Protein AF-A0A816SIM9-F1 (afdb_monomer_lite)

pLDDT: mean 78.62, std 16.98, range [24.86, 96.69]

Secondary structure (DSSP, 8-state):
--SEETTEE-HHHHHHHH-S-EEESSHHHHHHIIIIITHHHHHH-GGGEEE------HIIIIITT-HHHHHHHHHHH-STTSS-GGGGGGGTT-HHHHHHHHHHHHHHHHHHHHHHHHHH-----TTSEEEEEES---GGG-HHHHHHHHHHHHHHHHH-TT--PPPEEEEEE----TT-HHHHHHHHHHHHHHHHHTTSTTT----SS--SEEEE-PPTTT-S--SHHHHHHHTT-EEEE--S------SSTT-GGGTHHHHHTTTTTT-TT-GGGGHHHHHHHTTTTTTT-TTTTHHHHHHHHHHHHHHHH--

Radius of gyration: 22.32 Å; chains: 1; bounding box: 62×42×60 Å

Structure (mmCIF, N/CA/C/O backbone):
data_AF-A0A816SIM9-F1
#
_entry.id   AF-A0A816SIM9-F1
#
loop_
_atom_site.group_PDB
_atom_site.id
_atom_site.type_symbol
_atom_site.label_atom_id
_atom_site.label_alt_id
_atom_site.label_comp_id
_atom_site.label_asym_id
_atom_site.label_entity_id
_atom_site.label_seq_id
_atom_site.pdbx_PDB_ins_code
_atom_site.Cartn_x
_atom_site.Cartn_y
_atom_site.Cartn_z
_atom_site.occupancy
_atom_site.B_iso_or_equiv
_atom_site.auth_seq_id
_atom_site.auth_comp_id
_atom_site.auth_asym_id
_atom_site.auth_atom_id
_atom_site.pdbx_PDB_model_num
ATOM 1 N N . MET A 1 1 ? 27.697 -4.451 -21.211 1.00 84.31 1 MET A N 1
ATOM 2 C CA . MET A 1 1 ? 27.909 -3.328 -20.263 1.00 84.31 1 MET A CA 1
ATOM 3 C C . MET A 1 1 ? 28.491 -2.069 -20.943 1.00 84.31 1 MET A C 1
ATOM 5 O O . MET A 1 1 ? 29.498 -1.555 -20.468 1.00 84.31 1 MET A O 1
ATOM 9 N N . SER A 1 2 ? 27.904 -1.520 -22.019 1.00 91.50 2 SER A N 1
ATOM 10 C CA . SER A 1 2 ? 28.409 -0.234 -22.549 1.00 91.50 2 SER A CA 1
ATOM 11 C C . SER A 1 2 ? 27.843 0.955 -21.767 1.00 91.50 2 SER A C 1
ATOM 13 O O . SER A 1 2 ? 26.666 0.960 -21.418 1.00 91.50 2 SER A O 1
ATOM 15 N N . ILE A 1 3 ? 28.660 1.977 -21.496 1.00 93.19 3 ILE A N 1
ATOM 16 C CA . ILE A 1 3 ? 28.176 3.244 -20.915 1.00 93.19 3 ILE A CA 1
ATOM 17 C C . ILE A 1 3 ? 27.482 4.105 -21.983 1.00 93.19 3 ILE A C 1
ATOM 19 O O . ILE A 1 3 ? 26.569 4.861 -21.652 1.00 93.19 3 ILE A O 1
ATOM 23 N N . ILE A 1 4 ? 27.901 3.988 -23.247 1.00 95.56 4 ILE A N 1
ATOM 24 C CA . ILE A 1 4 ? 27.355 4.735 -24.386 1.00 95.56 4 ILE A CA 1
ATOM 25 C C . ILE A 1 4 ? 27.018 3.740 -25.498 1.00 95.56 4 ILE A C 1
ATOM 27 O O . ILE A 1 4 ? 27.871 2.954 -25.908 1.00 95.56 4 ILE A O 1
ATOM 31 N N . GLU A 1 5 ? 25.778 3.763 -25.970 1.00 93.44 5 GLU A N 1
ATOM 32 C CA . GLU A 1 5 ? 25.233 2.815 -26.948 1.00 93.44 5 GLU A CA 1
ATOM 33 C C . GLU A 1 5 ? 24.177 3.566 -27.772 1.00 93.44 5 GLU A C 1
ATOM 35 O O . GLU A 1 5 ? 23.366 4.287 -27.198 1.00 93.44 5 GLU A O 1
ATOM 40 N N . ASP A 1 6 ? 24.253 3.517 -29.105 1.00 91.69 6 ASP A N 1
ATOM 41 C CA . ASP A 1 6 ? 23.368 4.252 -30.032 1.00 91.69 6 ASP A CA 1
ATOM 42 C C . ASP A 1 6 ? 23.154 5.747 -29.698 1.00 91.69 6 ASP A C 1
ATOM 44 O O . ASP A 1 6 ? 22.053 6.287 -29.773 1.00 91.69 6 ASP A O 1
ATOM 48 N N . GLN A 1 7 ? 24.242 6.434 -29.320 1.00 93.88 7 GLN A N 1
ATOM 49 C CA . GLN A 1 7 ? 24.277 7.835 -28.849 1.00 93.88 7 GLN A CA 1
ATOM 50 C C . GLN A 1 7 ? 23.532 8.104 -27.520 1.00 93.88 7 GLN A C 1
ATOM 52 O O . GLN A 1 7 ? 23.504 9.239 -27.043 1.00 93.88 7 GLN A O 1
ATOM 57 N N . ILE A 1 8 ? 22.991 7.072 -26.870 1.00 94.81 8 ILE A N 1
ATOM 58 C CA . ILE A 1 8 ? 22.347 7.134 -25.556 1.00 94.81 8 ILE A CA 1
ATOM 59 C C . ILE A 1 8 ? 23.387 6.841 -24.464 1.00 94.81 8 ILE A C 1
ATOM 61 O O . ILE A 1 8 ? 24.179 5.905 -24.566 1.00 94.81 8 ILE A O 1
ATOM 65 N N . VAL A 1 9 ? 23.371 7.626 -23.382 1.00 95.50 9 VAL A N 1
ATOM 66 C CA . VAL A 1 9 ? 24.226 7.403 -22.203 1.00 95.50 9 VAL A CA 1
ATOM 67 C C . VAL A 1 9 ? 23.456 6.625 -21.137 1.00 95.50 9 VAL A C 1
ATOM 69 O O . VAL A 1 9 ? 22.476 7.119 -20.571 1.00 95.50 9 VAL A O 1
ATOM 72 N N . ASN A 1 10 ? 23.922 5.422 -20.799 1.00 94.06 10 ASN A N 1
ATOM 73 C CA . ASN A 1 10 ? 23.362 4.633 -19.707 1.00 94.06 10 ASN A CA 1
ATOM 74 C C . ASN A 1 10 ? 23.847 5.177 -18.352 1.00 94.06 10 ASN A C 1
ATOM 76 O O . ASN A 1 10 ? 24.838 4.724 -17.776 1.00 94.06 10 ASN A O 1
ATOM 80 N N . MET A 1 11 ? 23.105 6.153 -17.822 1.00 96.00 11 MET A N 1
ATOM 81 C CA . MET A 1 11 ? 23.385 6.795 -16.531 1.00 96.00 11 MET A CA 1
ATOM 82 C C . MET A 1 11 ? 23.415 5.810 -15.349 1.00 96.00 11 MET A C 1
ATOM 84 O O . MET A 1 11 ? 24.099 6.068 -14.357 1.00 96.00 11 MET A O 1
ATOM 88 N N . GLY A 1 12 ? 22.712 4.676 -15.448 1.00 93.06 12 GLY A N 1
ATOM 89 C CA . GLY A 1 12 ? 22.775 3.601 -14.457 1.00 93.06 12 GLY A CA 1
ATOM 90 C C . GLY A 1 12 ? 24.154 2.944 -14.440 1.00 93.06 12 GLY A C 1
ATOM 91 O O . GLY A 1 12 ? 24.811 2.914 -13.402 1.00 93.06 12 GLY A O 1
ATOM 92 N N . TYR A 1 13 ? 24.631 2.492 -15.601 1.00 95.00 13 TYR A N 1
ATOM 93 C CA . TYR A 1 13 ? 25.949 1.864 -15.736 1.00 95.00 13 TYR A CA 1
ATOM 94 C C . TYR A 1 13 ? 27.086 2.853 -15.435 1.00 95.00 13 TYR A C 1
ATOM 96 O O . TYR A 1 13 ? 28.013 2.504 -14.706 1.00 95.00 13 TYR A O 1
ATOM 104 N N . LEU A 1 14 ? 26.975 4.111 -15.882 1.00 95.75 14 LEU A N 1
ATOM 105 C CA . LEU A 1 14 ? 27.911 5.182 -15.514 1.00 95.75 14 LEU A CA 1
ATOM 106 C C . LEU A 1 14 ? 28.019 5.349 -13.989 1.00 95.75 14 LEU A C 1
ATOM 108 O O . LEU A 1 14 ? 29.124 5.477 -13.463 1.00 95.75 14 LEU A O 1
ATOM 112 N N . SER A 1 15 ? 26.892 5.304 -13.271 1.00 95.31 15 SER A N 1
ATOM 113 C CA . SER A 1 15 ? 26.865 5.396 -11.804 1.00 95.31 15 SER A CA 1
ATOM 114 C C . SER A 1 15 ? 27.539 4.196 -11.124 1.00 95.31 15 SER A C 1
ATOM 116 O O . SER A 1 15 ? 28.278 4.382 -10.162 1.00 95.31 15 SER A O 1
ATOM 118 N N . ILE A 1 16 ? 27.340 2.969 -11.617 1.00 94.50 16 ILE A N 1
ATOM 119 C CA .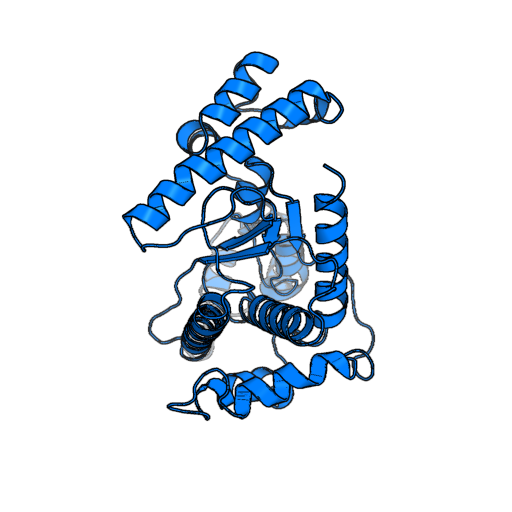 ILE A 1 16 ? 27.984 1.762 -11.061 1.00 94.50 16 ILE A CA 1
ATOM 120 C C . ILE A 1 16 ? 29.504 1.759 -11.309 1.00 94.50 16 ILE A C 1
ATOM 122 O O . ILE A 1 16 ? 30.282 1.395 -10.423 1.00 94.50 16 ILE A O 1
ATOM 126 N N . VAL A 1 17 ? 29.949 2.203 -12.489 1.00 94.12 17 VAL A N 1
ATOM 127 C CA . VAL A 1 17 ? 31.381 2.272 -12.830 1.00 94.12 17 VAL A CA 1
ATOM 128 C C . VAL A 1 17 ? 32.093 3.352 -12.008 1.00 94.12 17 VAL A C 1
ATOM 130 O O . VAL A 1 17 ? 33.139 3.079 -11.422 1.00 94.12 17 VAL A O 1
ATOM 133 N N . SER A 1 18 ? 31.506 4.550 -11.909 1.00 95.00 18 SER A N 1
ATOM 134 C CA . SER A 1 18 ? 32.113 5.723 -11.251 1.00 95.00 18 SER A CA 1
ATOM 135 C C . SER A 1 18 ? 32.060 5.730 -9.715 1.00 95.00 18 SER A C 1
ATOM 137 O O . SER A 1 18 ? 32.672 6.599 -9.094 1.00 95.00 18 SER A O 1
ATOM 139 N N . THR A 1 19 ? 31.368 4.780 -9.075 1.00 95.38 19 THR A N 1
ATOM 140 C CA . THR A 1 19 ? 31.230 4.726 -7.607 1.00 95.38 19 THR A CA 1
ATOM 141 C C . THR A 1 19 ? 32.026 3.590 -6.962 1.00 95.38 19 THR A C 1
ATOM 143 O O . THR A 1 19 ? 32.308 2.554 -7.566 1.00 95.38 19 THR A O 1
ATOM 146 N N . HIS A 1 20 ? 32.382 3.787 -5.688 1.00 95.56 20 HIS A N 1
ATOM 147 C CA . HIS A 1 20 ? 33.023 2.776 -4.838 1.00 95.56 20 HIS A CA 1
ATOM 148 C C . HIS A 1 20 ? 32.010 1.855 -4.132 1.00 95.56 20 HIS A C 1
ATOM 150 O O . HIS A 1 20 ? 32.394 0.830 -3.578 1.00 95.56 20 HIS A O 1
ATOM 156 N N . ALA A 1 21 ? 30.727 2.226 -4.112 1.00 95.69 21 ALA A N 1
ATOM 157 C CA . ALA A 1 21 ? 29.653 1.443 -3.518 1.00 95.69 21 ALA A CA 1
ATOM 158 C C . ALA A 1 21 ? 28.310 1.782 -4.175 1.00 95.69 21 ALA A C 1
ATOM 160 O O . ALA A 1 21 ? 28.005 2.949 -4.421 1.00 95.69 21 ALA A O 1
ATOM 161 N N . ALA A 1 22 ? 27.487 0.758 -4.380 1.00 95.38 22 ALA A N 1
ATOM 162 C CA . ALA A 1 22 ? 26.104 0.857 -4.830 1.00 95.38 22 ALA A CA 1
ATOM 163 C C . ALA A 1 22 ? 25.210 0.062 -3.869 1.00 95.38 22 ALA A C 1
ATOM 165 O O . ALA A 1 22 ? 25.635 -0.964 -3.332 1.00 95.38 22 ALA A O 1
ATOM 166 N N . ASN A 1 23 ? 23.971 0.503 -3.626 1.00 93.44 23 ASN A N 1
ATOM 167 C CA . ASN A 1 23 ? 23.085 -0.212 -2.708 1.00 93.44 23 ASN A CA 1
ATOM 168 C C . ASN A 1 23 ? 21.624 -0.291 -3.148 1.00 93.44 23 ASN A C 1
ATOM 170 O O . ASN A 1 23 ? 21.054 0.660 -3.680 1.00 93.44 23 ASN A O 1
ATOM 174 N N . GLY A 1 24 ? 20.987 -1.417 -2.820 1.00 86.69 24 GLY A N 1
ATOM 175 C CA . GLY A 1 24 ? 19.532 -1.500 -2.769 1.00 86.69 24 GLY A CA 1
ATOM 176 C C . GLY A 1 24 ? 18.963 -0.926 -1.464 1.00 86.69 24 GLY A C 1
ATOM 177 O O . GLY A 1 24 ? 19.696 -0.577 -0.534 1.00 86.69 24 GLY A O 1
ATOM 178 N N . VAL A 1 25 ? 17.634 -0.799 -1.422 1.00 83.00 25 VAL A N 1
ATOM 179 C CA . VAL A 1 25 ? 16.857 -0.120 -0.358 1.00 83.00 25 VAL A CA 1
ATOM 180 C C . VAL A 1 25 ? 15.919 -1.058 0.425 1.00 83.00 25 VAL A C 1
ATOM 182 O O . VAL A 1 25 ? 15.089 -0.619 1.232 1.00 83.00 25 VAL A O 1
ATOM 185 N N . ALA A 1 26 ? 16.062 -2.357 0.172 1.00 69.12 26 ALA A N 1
ATOM 186 C CA . ALA A 1 26 ? 15.473 -3.508 0.849 1.00 69.12 26 ALA A CA 1
ATOM 187 C C . ALA A 1 26 ? 16.274 -4.756 0.425 1.00 69.12 26 ALA A C 1
ATOM 189 O O . ALA A 1 26 ? 16.943 -4.720 -0.612 1.00 69.12 26 ALA A O 1
ATOM 190 N N . GLU A 1 27 ? 16.188 -5.864 1.170 1.00 76.19 27 GLU A N 1
ATOM 191 C CA . GLU A 1 27 ? 16.988 -7.063 0.862 1.00 76.19 27 GLU A CA 1
ATOM 192 C C . GLU A 1 27 ? 16.631 -7.651 -0.509 1.00 76.19 27 GLU A C 1
ATOM 194 O O . GLU A 1 27 ? 17.470 -7.629 -1.400 1.00 76.19 27 GLU A O 1
ATOM 199 N N . LEU A 1 28 ? 15.362 -8.018 -0.737 1.00 72.88 28 LEU A N 1
ATOM 200 C CA . LEU A 1 28 ? 14.880 -8.546 -2.025 1.00 72.88 28 LEU A CA 1
ATOM 201 C C . LEU A 1 28 ? 15.227 -7.633 -3.216 1.00 72.88 28 LEU A C 1
ATOM 203 O O . LEU A 1 28 ? 15.640 -8.114 -4.264 1.00 72.88 28 LEU A O 1
ATOM 207 N N . HIS A 1 29 ? 15.114 -6.312 -3.052 1.00 80.44 29 HIS A N 1
ATOM 208 C CA . HIS A 1 29 ? 15.515 -5.354 -4.087 1.00 80.44 29 HIS A CA 1
ATOM 209 C C . HIS A 1 29 ? 17.027 -5.399 -4.356 1.00 80.44 29 HIS A C 1
ATOM 211 O O . HIS A 1 29 ? 17.454 -5.340 -5.503 1.00 80.44 29 HIS A O 1
ATOM 217 N N . SER A 1 30 ? 17.847 -5.531 -3.312 1.00 85.50 30 SER A N 1
ATOM 218 C CA . SER A 1 30 ? 19.302 -5.682 -3.440 1.00 85.50 30 SER A CA 1
ATOM 219 C C . SER A 1 30 ? 19.671 -7.011 -4.105 1.00 85.50 30 SER A C 1
ATOM 221 O O . SER A 1 30 ? 20.555 -7.032 -4.957 1.00 85.50 30 SER A O 1
ATOM 223 N N . SER A 1 31 ? 18.965 -8.100 -3.779 1.00 84.19 31 SER A N 1
ATOM 224 C CA . SER A 1 31 ? 19.115 -9.400 -4.442 1.00 84.19 31 SER A CA 1
ATOM 225 C C . SER A 1 31 ? 18.763 -9.314 -5.930 1.00 84.19 31 SER A C 1
ATOM 227 O O . SER A 1 31 ? 19.551 -9.754 -6.758 1.00 84.19 31 SER A O 1
ATOM 229 N N . LEU A 1 32 ? 17.63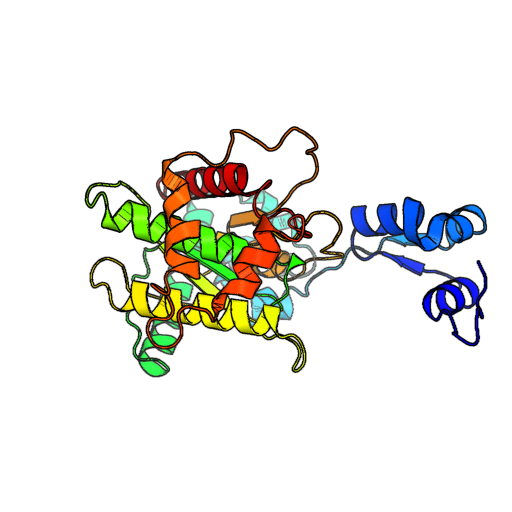2 -8.687 -6.280 1.00 85.06 32 LEU A N 1
ATOM 230 C CA . LEU A 1 32 ? 17.187 -8.516 -7.669 1.00 85.06 32 LEU A CA 1
ATOM 231 C C . LEU A 1 32 ? 18.144 -7.649 -8.496 1.00 85.06 32 LEU A C 1
ATOM 233 O O . LEU A 1 32 ? 18.427 -7.992 -9.642 1.00 85.06 32 LEU A O 1
ATOM 237 N N . LEU A 1 33 ? 18.690 -6.565 -7.930 1.00 90.00 33 LEU A N 1
ATOM 238 C CA . LEU A 1 33 ? 19.719 -5.762 -8.605 1.00 90.00 33 LEU A CA 1
ATOM 239 C C . LEU A 1 33 ? 20.977 -6.588 -8.922 1.00 90.00 33 LEU A C 1
ATOM 241 O O . LEU A 1 33 ? 21.537 -6.435 -10.005 1.00 90.00 33 LEU A O 1
ATOM 245 N N . LYS A 1 34 ? 21.390 -7.469 -8.000 1.00 92.00 34 LYS A N 1
ATOM 246 C CA . LYS A 1 34 ? 22.551 -8.363 -8.155 1.00 92.00 34 LYS A CA 1
ATOM 247 C C . LYS A 1 34 ? 22.315 -9.519 -9.128 1.00 92.00 34 LYS A C 1
ATOM 249 O O . LYS A 1 34 ? 23.261 -9.948 -9.773 1.00 92.00 34 LYS A O 1
ATOM 254 N N . SER A 1 35 ? 21.094 -10.050 -9.215 1.00 92.00 35 SER A N 1
ATOM 255 C CA . SER A 1 35 ? 20.781 -11.210 -10.065 1.00 92.00 35 SER A CA 1
ATOM 256 C C . SER A 1 35 ? 20.253 -10.853 -11.455 1.00 92.00 35 SER A C 1
ATOM 258 O O . SER A 1 35 ? 20.270 -11.710 -12.334 1.00 92.00 35 SER A O 1
ATOM 260 N N . THR A 1 36 ? 19.789 -9.615 -11.665 1.00 91.25 36 THR A N 1
ATOM 261 C CA . THR A 1 36 ? 19.242 -9.152 -12.952 1.00 91.25 36 THR A CA 1
ATOM 262 C C . THR A 1 36 ? 19.940 -7.881 -13.453 1.00 91.25 36 THR A C 1
ATOM 264 O O . THR A 1 36 ? 20.925 -7.976 -14.178 1.00 91.25 36 THR A O 1
ATOM 267 N N . LEU A 1 37 ? 19.469 -6.691 -13.062 1.00 88.81 37 LEU A N 1
ATOM 268 C CA . LEU A 1 37 ? 19.789 -5.408 -13.709 1.00 88.81 37 LEU A CA 1
ATOM 269 C C . LEU A 1 37 ? 21.286 -5.054 -13.765 1.00 88.81 37 LEU A C 1
ATOM 271 O O . LEU A 1 37 ? 21.720 -4.400 -14.709 1.00 88.81 37 LEU A O 1
ATOM 275 N N . PHE A 1 38 ? 22.065 -5.457 -12.760 1.00 94.44 38 PHE A N 1
ATOM 276 C CA . PHE A 1 38 ? 23.503 -5.189 -12.682 1.00 94.44 38 PHE A CA 1
ATOM 277 C C . PHE A 1 38 ? 24.321 -6.470 -12.473 1.00 94.44 38 PHE A C 1
ATOM 279 O O . PHE A 1 38 ? 25.396 -6.407 -11.878 1.00 94.44 38 PHE A O 1
ATOM 286 N N . LYS A 1 39 ? 23.823 -7.620 -12.952 1.00 95.62 39 LYS A N 1
ATOM 287 C CA . LYS A 1 39 ? 24.466 -8.931 -12.773 1.00 95.62 39 LYS A CA 1
ATOM 288 C C . LYS A 1 39 ? 25.946 -8.909 -13.174 1.00 95.62 39 LYS A C 1
ATOM 290 O O . LYS A 1 39 ? 26.801 -9.167 -12.334 1.00 95.62 39 LYS A O 1
ATOM 295 N N . ASP A 1 40 ? 26.247 -8.515 -14.408 1.00 95.62 40 ASP A N 1
ATOM 296 C CA . ASP A 1 40 ? 27.609 -8.474 -14.949 1.00 95.62 40 ASP A CA 1
ATOM 297 C C . ASP A 1 40 ? 28.558 -7.599 -14.093 1.00 95.62 40 ASP A C 1
ATOM 299 O O . ASP A 1 40 ? 29.703 -7.960 -13.828 1.00 95.62 40 ASP A O 1
ATOM 303 N N . PHE A 1 41 ? 28.068 -6.453 -13.600 1.00 95.81 41 PHE A N 1
ATOM 304 C CA . PHE A 1 41 ? 28.836 -5.563 -12.720 1.00 95.81 41 PHE A CA 1
ATOM 305 C C . PHE A 1 41 ? 29.028 -6.145 -11.314 1.00 95.81 41 PHE A C 1
ATOM 307 O O . PHE A 1 41 ? 30.044 -5.881 -10.674 1.00 95.81 41 PHE A O 1
ATOM 314 N N . TYR A 1 42 ? 28.058 -6.918 -10.822 1.00 95.88 42 TYR A N 1
ATOM 315 C CA . TYR A 1 42 ? 28.157 -7.626 -9.550 1.00 95.88 42 TYR A CA 1
ATOM 316 C C . TYR A 1 42 ? 29.134 -8.808 -9.631 1.00 95.88 42 TYR A C 1
ATOM 318 O O . TYR A 1 42 ? 29.848 -9.059 -8.666 1.00 95.88 42 TYR A O 1
ATOM 326 N N . GLU A 1 43 ? 29.225 -9.484 -10.778 1.00 95.62 43 GLU A N 1
ATOM 327 C CA . GLU A 1 43 ? 30.229 -10.527 -11.030 1.00 95.62 43 GLU A CA 1
ATOM 328 C C . GLU A 1 43 ? 31.655 -9.943 -11.145 1.00 95.62 43 GLU A C 1
ATOM 330 O O . GLU A 1 43 ? 32.607 -10.585 -10.706 1.00 95.62 43 GLU A O 1
ATOM 335 N N . LEU A 1 44 ? 31.812 -8.707 -11.645 1.00 95.56 44 LEU A N 1
ATOM 336 C CA . LEU A 1 44 ? 33.105 -8.002 -11.715 1.00 95.56 44 LEU A CA 1
ATOM 337 C C . LEU A 1 44 ? 33.565 -7.327 -10.409 1.00 95.56 44 LEU A C 1
ATOM 339 O O . LEU A 1 44 ? 34.762 -7.100 -10.231 1.00 95.56 44 LEU A O 1
ATOM 343 N N . SER A 1 45 ? 32.649 -6.896 -9.541 1.00 94.81 45 SER A N 1
ATOM 344 C CA . SER A 1 45 ? 32.975 -6.102 -8.338 1.00 94.81 45 SER A CA 1
ATOM 345 C C . SER A 1 45 ? 31.948 -6.330 -7.213 1.00 94.81 45 SER A C 1
ATOM 347 O O . SER A 1 45 ? 31.205 -5.408 -6.843 1.00 94.81 45 SER A O 1
ATOM 349 N N . PRO A 1 46 ? 31.825 -7.566 -6.688 1.00 95.50 46 PRO A N 1
ATOM 350 C CA . PRO A 1 46 ? 30.757 -7.943 -5.761 1.00 95.50 46 PRO A CA 1
ATOM 351 C C . PRO A 1 46 ? 30.772 -7.150 -4.447 1.00 95.50 46 PRO A C 1
ATOM 353 O O . PRO A 1 46 ? 29.714 -6.896 -3.862 1.00 95.50 46 PRO A O 1
ATOM 356 N N . GLU A 1 47 ? 31.950 -6.715 -3.998 1.00 95.75 47 GLU A N 1
ATOM 357 C CA . GLU A 1 47 ? 32.170 -5.921 -2.787 1.00 95.75 47 GLU A CA 1
ATOM 358 C C . GLU A 1 47 ? 31.547 -4.516 -2.849 1.00 95.75 47 GLU A C 1
ATOM 360 O O . GLU A 1 47 ? 31.155 -3.974 -1.809 1.00 95.75 47 GLU A O 1
ATOM 365 N N . LYS A 1 48 ? 31.352 -3.948 -4.051 1.00 95.06 48 LYS A N 1
ATOM 366 C CA . LYS A 1 48 ? 30.634 -2.674 -4.219 1.00 95.06 48 LYS A CA 1
ATOM 367 C C . LYS A 1 48 ? 29.156 -2.766 -3.828 1.00 95.06 48 LYS A C 1
ATOM 369 O O . LYS A 1 48 ? 28.574 -1.750 -3.447 1.00 95.06 48 LYS A O 1
ATOM 374 N N . PHE A 1 49 ? 28.520 -3.936 -3.947 1.00 96.69 49 PHE A N 1
ATOM 375 C CA . PHE A 1 49 ? 27.057 -4.059 -3.912 1.00 96.69 49 PHE A CA 1
ATOM 376 C C . PHE A 1 49 ? 26.505 -4.411 -2.524 1.00 96.69 49 PHE A C 1
ATOM 378 O O . PHE A 1 49 ? 26.486 -5.569 -2.090 1.00 96.69 49 PHE A O 1
ATOM 385 N N . GLN A 1 50 ? 25.960 -3.398 -1.856 1.00 95.56 50 GLN A N 1
ATOM 386 C CA . GLN A 1 50 ? 25.451 -3.458 -0.485 1.00 95.56 50 GLN A CA 1
ATOM 387 C C . GLN A 1 50 ? 23.906 -3.456 -0.438 1.00 95.56 50 GLN A C 1
ATOM 389 O O . GLN A 1 50 ? 23.230 -3.126 -1.412 1.00 95.56 50 GLN A O 1
ATOM 394 N N . ASN A 1 51 ? 23.325 -3.754 0.726 1.00 88.62 51 ASN A N 1
ATOM 395 C CA . ASN A 1 51 ? 21.940 -3.392 1.047 1.00 88.62 51 ASN A CA 1
ATOM 396 C C . ASN A 1 51 ? 21.942 -2.305 2.135 1.00 88.62 51 ASN A C 1
ATOM 398 O O . ASN A 1 51 ? 22.703 -2.394 3.100 1.00 88.62 51 ASN A O 1
ATOM 402 N N . LYS A 1 52 ? 21.076 -1.296 1.998 1.00 87.94 52 LYS A N 1
ATOM 403 C CA . LYS A 1 52 ? 20.738 -0.325 3.050 1.00 87.94 52 LYS A CA 1
ATOM 404 C C . LYS A 1 52 ? 19.211 -0.223 3.142 1.00 87.94 52 LYS A C 1
ATOM 406 O O . LYS A 1 52 ? 18.609 0.712 2.618 1.00 87.94 52 LYS A O 1
ATOM 411 N N . THR A 1 53 ? 18.575 -1.207 3.783 1.00 77.00 53 THR A N 1
ATOM 412 C CA . THR A 1 53 ? 17.114 -1.235 3.980 1.00 77.00 53 THR A CA 1
ATOM 413 C C . THR A 1 53 ? 16.614 0.094 4.556 1.00 77.00 53 THR A C 1
ATOM 415 O O . THR A 1 53 ? 17.068 0.519 5.619 1.00 77.00 53 THR A O 1
ATOM 418 N N . ASN A 1 54 ? 15.671 0.745 3.867 1.00 79.50 54 ASN A N 1
ATOM 419 C CA . ASN A 1 54 ? 15.131 2.035 4.302 1.00 79.50 54 ASN A CA 1
ATOM 420 C C . ASN A 1 54 ? 14.505 1.967 5.703 1.00 79.50 54 ASN A C 1
ATOM 422 O O . ASN A 1 54 ? 13.891 0.973 6.091 1.00 79.50 54 ASN A O 1
ATOM 426 N N . GLY A 1 55 ? 14.564 3.093 6.413 1.00 74.62 55 GLY A N 1
ATOM 427 C CA . GLY A 1 55 ? 13.835 3.315 7.659 1.00 74.62 55 GLY A CA 1
ATOM 428 C C . GLY A 1 55 ? 12.955 4.564 7.610 1.00 74.62 55 GLY A C 1
ATOM 429 O O . GLY A 1 55 ? 12.955 5.332 6.647 1.00 74.62 55 GLY A O 1
ATOM 430 N N . ILE A 1 56 ? 12.218 4.800 8.695 1.00 77.94 56 ILE A N 1
ATOM 431 C CA . ILE A 1 56 ? 11.470 6.040 8.930 1.00 77.94 56 ILE A CA 1
ATOM 432 C C . ILE A 1 56 ? 11.871 6.638 10.279 1.00 77.94 56 ILE A C 1
ATOM 434 O O . ILE A 1 56 ? 12.083 5.913 11.245 1.00 77.94 56 ILE A O 1
ATOM 438 N N . THR A 1 57 ? 11.955 7.967 10.374 1.00 83.31 57 THR A N 1
ATOM 439 C CA . THR A 1 57 ? 12.282 8.628 11.648 1.00 83.31 57 THR A CA 1
ATOM 440 C C . THR A 1 57 ? 11.092 8.587 12.627 1.00 83.31 57 THR A C 1
ATOM 442 O O . THR A 1 57 ? 10.037 9.159 12.316 1.00 83.31 57 THR A O 1
ATOM 445 N N . PRO A 1 58 ? 11.226 7.984 13.830 1.00 78.12 58 PRO A N 1
ATOM 446 C CA . PRO A 1 58 ? 10.141 7.942 14.819 1.00 78.12 58 PRO A CA 1
ATOM 447 C C . PRO A 1 58 ? 9.732 9.336 15.306 1.00 78.12 58 PRO A C 1
ATOM 449 O O . PRO A 1 58 ? 8.569 9.569 15.633 1.00 78.12 58 PRO A O 1
ATOM 452 N N . ARG A 1 59 ? 10.669 10.296 15.273 1.00 82.19 59 ARG A N 1
ATOM 453 C CA . ARG A 1 59 ? 10.443 11.688 15.683 1.00 82.19 59 ARG A CA 1
ATOM 454 C C . ARG A 1 59 ? 9.315 12.338 14.867 1.00 82.19 59 ARG A C 1
ATOM 456 O O . ARG A 1 59 ? 8.438 12.981 15.431 1.00 82.19 59 ARG A O 1
ATOM 463 N N . ARG A 1 60 ? 9.277 12.123 13.543 1.00 81.06 60 ARG A N 1
ATOM 464 C CA . ARG A 1 60 ? 8.212 12.676 12.681 1.00 81.06 60 ARG A CA 1
ATOM 465 C C . ARG A 1 60 ? 6.982 11.776 12.580 1.00 81.06 60 ARG A C 1
ATOM 467 O O . ARG A 1 60 ? 5.875 12.293 12.482 1.00 81.06 60 ARG A O 1
ATOM 474 N N . TRP A 1 61 ? 7.164 10.455 12.572 1.00 81.44 61 TRP A N 1
ATOM 475 C CA . TRP A 1 61 ? 6.092 9.501 12.250 1.00 81.44 61 TRP A CA 1
ATOM 476 C C . TRP A 1 61 ? 5.404 8.862 13.460 1.00 81.44 61 TRP A C 1
ATOM 478 O O . TRP A 1 61 ? 4.427 8.140 13.272 1.00 81.44 61 TRP A O 1
ATOM 488 N N . LEU A 1 62 ? 5.855 9.173 14.679 1.00 80.31 62 LEU A N 1
ATOM 489 C CA . LEU A 1 62 ? 5.189 8.786 15.920 1.00 80.31 62 LEU A CA 1
ATOM 490 C C . LEU A 1 62 ? 5.080 9.965 16.901 1.00 80.31 62 LEU A C 1
ATOM 492 O O . LEU A 1 62 ? 3.959 10.382 17.154 1.00 80.31 62 LEU A O 1
ATOM 496 N N . LEU A 1 63 ? 6.183 10.593 17.331 1.00 84.06 63 LEU A N 1
ATOM 497 C CA . LEU A 1 63 ? 6.151 11.751 18.254 1.00 84.06 63 LEU A CA 1
ATOM 498 C C . LEU A 1 63 ? 5.307 12.922 17.706 1.00 84.06 63 LEU A C 1
ATOM 500 O O . LEU A 1 63 ? 4.231 13.205 18.222 1.00 84.06 63 LEU A O 1
ATOM 504 N N . LEU A 1 64 ? 5.727 13.552 16.601 1.00 82.50 64 LEU A N 1
ATOM 505 C CA . LEU A 1 64 ? 4.967 14.656 15.983 1.00 82.50 64 LEU A CA 1
ATOM 506 C C . LEU A 1 64 ? 3.653 14.200 15.316 1.00 82.50 64 LEU A C 1
ATOM 508 O O . LEU A 1 64 ? 2.799 15.018 14.975 1.00 82.50 64 LEU A O 1
ATOM 512 N N . CYS A 1 65 ? 3.495 12.900 15.058 1.00 82.62 65 CYS A N 1
ATOM 513 C CA . CYS A 1 65 ? 2.342 12.360 14.338 1.00 82.62 65 CYS A CA 1
ATOM 514 C C . CYS A 1 65 ? 1.175 12.017 15.272 1.00 82.62 65 CYS A C 1
ATOM 516 O O . CYS A 1 65 ? 0.006 12.183 14.908 1.00 82.62 65 CYS A O 1
ATOM 518 N N . ASN A 1 66 ? 1.500 11.501 16.449 1.00 89.31 66 ASN A N 1
ATOM 519 C CA . ASN A 1 66 ? 0.595 10.789 17.328 1.00 89.31 66 ASN A CA 1
ATOM 520 C C . ASN A 1 66 ? 1.122 10.893 18.775 1.00 89.31 66 ASN A C 1
ATOM 522 O O . ASN A 1 66 ? 1.510 9.877 19.356 1.00 89.31 66 ASN A O 1
ATOM 526 N N . PRO A 1 67 ? 1.158 12.116 19.351 1.00 89.94 67 PRO A N 1
ATOM 527 C CA . PRO A 1 67 ? 1.719 12.349 20.681 1.00 89.94 67 PRO A CA 1
ATOM 528 C C . PRO A 1 67 ? 1.057 11.448 21.724 1.00 89.94 67 PRO A C 1
ATOM 530 O O . PRO A 1 67 ? 1.751 10.729 22.413 1.00 89.94 67 PRO A O 1
ATOM 533 N N . ALA A 1 68 ? -0.270 11.290 21.695 1.00 91.19 68 ALA A N 1
ATOM 534 C CA . ALA A 1 68 ? -0.979 10.403 22.623 1.00 91.19 68 ALA A CA 1
ATOM 535 C C . ALA A 1 68 ? -0.529 8.919 22.594 1.00 91.19 68 ALA A C 1
ATOM 537 O O . ALA A 1 68 ? -0.726 8.220 23.584 1.00 91.19 68 ALA A O 1
ATOM 538 N N . LEU A 1 69 ? 0.051 8.418 21.491 1.00 89.81 69 LEU A N 1
ATOM 539 C CA . LEU A 1 69 ? 0.677 7.086 21.454 1.00 89.81 69 LEU A CA 1
ATOM 540 C C . LEU A 1 69 ? 2.139 7.137 21.908 1.00 89.81 69 LEU A C 1
ATOM 542 O O . LEU A 1 69 ? 2.595 6.217 22.578 1.00 89.81 69 LEU A O 1
ATOM 546 N N . PHE A 1 70 ? 2.863 8.205 21.567 1.00 89.75 70 PHE A N 1
ATOM 547 C CA . PHE A 1 70 ? 4.206 8.459 22.083 1.00 89.75 70 PHE A CA 1
ATOM 548 C C . PHE A 1 70 ? 4.204 8.558 23.616 1.00 89.75 70 PHE A C 1
ATOM 550 O O . PHE A 1 70 ? 4.973 7.849 24.253 1.00 89.75 70 PHE A O 1
ATOM 557 N N . ASP A 1 71 ? 3.308 9.355 24.197 1.00 91.81 71 ASP A N 1
ATOM 558 C CA . ASP A 1 71 ? 3.161 9.581 25.637 1.00 91.81 71 ASP A CA 1
ATOM 559 C C . ASP A 1 71 ? 2.846 8.263 26.358 1.00 91.81 71 ASP A C 1
ATOM 561 O O . ASP A 1 71 ? 3.502 7.928 27.339 1.00 91.81 71 ASP A O 1
ATOM 565 N N . LEU A 1 72 ? 1.915 7.467 25.811 1.00 92.50 72 LEU A N 1
ATOM 566 C CA . LEU A 1 72 ? 1.541 6.146 26.330 1.00 92.50 72 LEU A CA 1
ATOM 567 C C . LEU A 1 72 ? 2.711 5.147 26.315 1.00 92.50 72 LEU A C 1
ATOM 569 O O . LEU A 1 72 ? 2.891 4.385 27.267 1.00 92.50 72 LEU A O 1
ATOM 573 N N . ILE A 1 73 ? 3.513 5.134 25.245 1.00 89.69 73 ILE A N 1
ATOM 574 C CA . ILE A 1 73 ? 4.717 4.297 25.177 1.00 89.69 73 ILE A CA 1
ATOM 575 C C . ILE A 1 73 ? 5.758 4.815 26.179 1.00 89.69 73 ILE A C 1
ATOM 577 O O . ILE A 1 73 ? 6.283 4.041 26.977 1.00 89.69 73 ILE A O 1
ATOM 581 N N . THR A 1 74 ? 6.031 6.118 26.185 1.00 90.69 74 THR A N 1
ATOM 582 C CA . THR A 1 74 ? 7.057 6.737 27.031 1.00 90.69 74 THR A CA 1
ATOM 583 C C . THR A 1 74 ? 6.748 6.590 28.522 1.00 90.69 74 THR A C 1
ATOM 585 O O . THR A 1 74 ? 7.648 6.263 29.292 1.00 90.69 74 THR A O 1
ATOM 588 N N . SER A 1 75 ? 5.481 6.683 28.943 1.00 90.75 75 SER A N 1
ATOM 589 C CA . SER A 1 75 ? 5.080 6.384 30.326 1.00 90.75 75 SER A CA 1
ATOM 590 C C . SER A 1 75 ? 5.251 4.909 30.715 1.00 90.75 75 SER A C 1
ATOM 592 O O . SER A 1 75 ? 5.319 4.596 31.900 1.00 90.75 75 SER A O 1
ATOM 594 N N . LYS A 1 76 ? 5.325 3.991 29.740 1.00 88.06 76 LYS A N 1
ATOM 595 C CA . LYS A 1 76 ? 5.481 2.545 29.968 1.00 88.06 76 LYS A CA 1
ATOM 596 C C . LYS A 1 76 ? 6.946 2.088 29.965 1.00 88.06 76 LYS A C 1
ATOM 598 O O . LYS A 1 76 ? 7.270 1.144 30.681 1.00 88.06 76 LYS A O 1
ATOM 603 N N . ILE A 1 77 ? 7.817 2.712 29.158 1.00 86.38 77 ILE A N 1
ATOM 604 C CA . ILE A 1 77 ? 9.214 2.264 28.937 1.00 86.38 77 ILE A CA 1
ATOM 605 C C . ILE A 1 77 ? 10.282 3.382 28.947 1.00 86.38 77 ILE A C 1
ATOM 607 O O . ILE A 1 77 ? 11.411 3.165 28.499 1.00 86.38 77 ILE A O 1
ATOM 611 N N . GLY A 1 78 ? 9.960 4.575 29.457 1.00 86.62 78 GLY A N 1
ATOM 612 C CA . GLY A 1 78 ? 10.843 5.750 29.428 1.00 86.62 78 GLY A CA 1
ATOM 613 C C . GLY A 1 78 ? 11.059 6.277 28.005 1.00 86.62 78 GLY A C 1
ATOM 614 O O . GLY A 1 78 ? 10.308 5.941 27.102 1.00 86.62 78 GLY A O 1
ATOM 615 N N . GLU A 1 79 ? 12.095 7.082 27.757 1.00 83.56 79 GLU A N 1
ATOM 616 C CA . GLU A 1 79 ? 12.341 7.670 26.420 1.00 83.56 79 GLU A CA 1
ATOM 617 C C . GLU A 1 79 ? 13.319 6.869 25.538 1.00 83.56 79 GLU A C 1
ATOM 619 O O . GLU A 1 79 ? 13.415 7.084 24.328 1.00 83.56 79 GLU A O 1
ATOM 624 N N . LYS A 1 80 ? 14.044 5.894 26.105 1.00 83.00 80 LYS A N 1
ATOM 625 C CA . LYS A 1 80 ? 15.143 5.178 25.416 1.00 83.00 80 LYS A CA 1
ATOM 626 C C . LYS A 1 80 ? 14.697 4.320 24.217 1.00 83.00 80 LYS A C 1
ATOM 628 O O . LYS A 1 80 ? 15.536 3.791 23.491 1.00 83.00 80 LYS A O 1
ATOM 633 N N . TRP A 1 81 ? 13.395 4.168 23.978 1.00 80.31 81 TRP A N 1
ATOM 634 C CA . TRP A 1 81 ? 12.845 3.463 22.815 1.00 80.31 81 TRP A CA 1
ATOM 635 C C . TRP A 1 81 ? 12.840 4.303 21.528 1.00 80.31 81 TRP A C 1
ATOM 637 O O . TRP A 1 81 ? 12.781 3.737 20.438 1.00 80.31 81 TRP A O 1
ATOM 647 N N . ILE A 1 82 ? 12.956 5.634 21.619 1.00 79.62 82 ILE A N 1
ATOM 648 C CA . ILE A 1 82 ? 12.924 6.554 20.461 1.00 79.62 82 ILE A CA 1
ATOM 649 C C . ILE A 1 82 ? 14.084 6.276 19.486 1.00 79.62 82 ILE A C 1
ATOM 651 O O . ILE A 1 82 ? 13.966 6.490 18.274 1.00 79.62 82 ILE A O 1
ATOM 655 N N . THR A 1 83 ? 15.203 5.776 20.015 1.00 79.44 83 THR A N 1
ATOM 656 C CA . THR A 1 83 ? 16.374 5.288 19.270 1.00 79.44 83 THR A CA 1
ATOM 657 C C . THR A 1 83 ? 16.428 3.762 19.157 1.00 79.44 83 THR A C 1
ATOM 659 O O . THR A 1 83 ? 17.192 3.254 18.344 1.00 79.44 83 THR A O 1
ATOM 662 N N . ASN A 1 84 ? 15.607 3.021 19.911 1.00 80.44 84 ASN A N 1
ATOM 663 C CA . ASN A 1 84 ? 15.561 1.558 19.894 1.00 80.44 84 ASN A CA 1
ATOM 664 C C . ASN A 1 84 ? 14.119 1.019 20.029 1.00 80.44 84 ASN A C 1
ATOM 666 O O . ASN A 1 84 ? 13.683 0.602 21.107 1.00 80.44 84 ASN A O 1
ATOM 670 N N . LEU A 1 85 ? 13.408 0.980 18.896 1.00 72.75 85 LEU A N 1
ATOM 671 C CA . LEU A 1 85 ? 12.023 0.499 18.767 1.00 72.75 85 LEU A CA 1
ATOM 672 C C . LEU A 1 85 ? 11.817 -0.974 19.169 1.00 72.75 85 LEU A C 1
ATOM 674 O O . LEU A 1 85 ? 10.681 -1.378 19.415 1.00 72.75 85 LEU A O 1
ATOM 678 N N . SER A 1 86 ? 12.876 -1.793 19.240 1.00 75.31 86 SER A N 1
ATOM 679 C CA . SER A 1 86 ? 12.749 -3.232 19.535 1.00 75.31 86 SER A CA 1
ATOM 680 C C . SER A 1 86 ? 12.132 -3.513 20.912 1.00 75.31 86 SER A C 1
ATOM 682 O O . SER A 1 86 ? 11.468 -4.534 21.093 1.00 75.31 86 SER A O 1
ATOM 684 N N . GLN A 1 87 ? 12.277 -2.572 21.853 1.00 79.50 87 GLN A N 1
ATOM 685 C CA . GLN A 1 87 ? 11.776 -2.667 23.226 1.00 79.50 87 GLN A CA 1
ATOM 686 C C . GLN A 1 87 ? 10.251 -2.851 23.303 1.00 79.50 87 GLN A C 1
ATOM 688 O O . GLN A 1 87 ? 9.766 -3.516 24.217 1.00 79.50 87 GLN A O 1
ATOM 693 N N . LEU A 1 88 ? 9.505 -2.352 22.307 1.00 72.12 88 LEU A N 1
ATOM 694 C CA . LEU A 1 88 ? 8.048 -2.499 22.207 1.00 72.12 88 LEU A CA 1
ATOM 695 C C . LEU A 1 88 ? 7.588 -3.968 22.187 1.00 72.12 88 LEU A C 1
ATOM 697 O O . LEU A 1 88 ? 6.502 -4.276 22.674 1.00 72.12 88 LEU A O 1
ATOM 701 N N . ARG A 1 89 ? 8.422 -4.892 21.680 1.00 76.06 89 ARG A N 1
ATOM 702 C CA . ARG A 1 89 ? 8.090 -6.327 21.582 1.00 76.06 89 ARG A CA 1
ATOM 703 C C . ARG A 1 89 ? 7.776 -6.973 22.935 1.00 76.06 89 ARG A C 1
ATOM 705 O O . ARG A 1 89 ? 7.039 -7.952 22.968 1.00 76.06 89 ARG A O 1
ATOM 712 N N . LYS A 1 90 ? 8.291 -6.424 24.041 1.00 81.19 90 LYS A N 1
ATOM 713 C CA . LYS A 1 90 ? 8.075 -6.953 25.400 1.00 81.19 90 LYS A CA 1
ATOM 714 C C . LYS A 1 90 ? 6.631 -6.795 25.906 1.00 81.19 90 LYS A C 1
ATOM 716 O O . LYS A 1 90 ? 6.259 -7.476 26.851 1.00 81.19 90 LYS A O 1
ATOM 721 N N . PHE A 1 91 ? 5.825 -5.929 25.284 1.00 80.50 91 PHE A N 1
ATOM 722 C CA . PHE A 1 91 ? 4.498 -5.531 25.781 1.00 80.50 91 PHE A CA 1
ATOM 723 C C . PHE A 1 91 ? 3.334 -6.005 24.897 1.00 80.50 91 PHE A C 1
ATOM 725 O O . PHE A 1 91 ? 2.197 -5.596 25.105 1.00 80.50 91 PHE A O 1
ATOM 732 N N . VAL A 1 92 ? 3.594 -6.891 23.927 1.00 75.94 92 VAL A N 1
ATOM 733 C CA . VAL A 1 92 ? 2.566 -7.433 23.013 1.00 75.94 92 VAL A CA 1
ATOM 734 C C . VAL A 1 92 ? 1.464 -8.198 23.763 1.00 75.94 92 VAL A C 1
ATOM 736 O O . VAL A 1 92 ? 0.306 -8.146 23.359 1.00 75.94 92 VAL A O 1
ATOM 739 N N . ASN A 1 93 ? 1.811 -8.846 24.880 1.00 81.69 93 ASN A N 1
ATOM 740 C CA . ASN A 1 93 ? 0.885 -9.646 25.691 1.00 81.69 93 ASN A CA 1
ATOM 741 C C . ASN A 1 93 ? 0.271 -8.863 26.873 1.00 81.69 93 ASN A C 1
ATOM 743 O O . ASN A 1 93 ? -0.517 -9.421 27.635 1.00 81.69 93 ASN A O 1
ATOM 747 N N . ASP A 1 94 ? 0.614 -7.581 27.048 1.00 88.69 94 ASP A N 1
ATOM 748 C CA . ASP A 1 94 ? 0.039 -6.731 28.095 1.00 88.69 94 ASP A CA 1
ATOM 749 C C . ASP A 1 94 ? -1.357 -6.257 27.657 1.00 88.69 94 ASP A C 1
ATOM 751 O O . ASP A 1 94 ? -1.508 -5.289 26.907 1.00 88.69 94 ASP A O 1
ATOM 755 N N . GLN A 1 95 ? -2.397 -6.961 28.118 1.00 89.44 95 GLN A N 1
ATOM 756 C CA . GLN A 1 95 ? -3.784 -6.665 27.745 1.00 89.44 95 GLN A CA 1
ATOM 757 C C . GLN A 1 95 ? -4.208 -5.231 28.089 1.00 89.44 95 GLN A C 1
ATOM 759 O O . GLN A 1 95 ? -5.022 -4.651 27.370 1.00 89.44 95 GLN A O 1
ATOM 764 N N . GLN A 1 96 ? -3.684 -4.648 29.171 1.00 91.25 96 GLN A N 1
ATOM 765 C CA . GLN A 1 96 ? -4.040 -3.287 29.555 1.00 91.25 96 GLN A CA 1
ATOM 766 C C . GLN A 1 96 ? -3.413 -2.284 28.583 1.00 91.25 96 GLN A C 1
ATOM 768 O O . GLN A 1 96 ? -4.128 -1.452 28.028 1.00 91.25 96 GLN A O 1
ATOM 773 N N . PHE A 1 97 ? -2.124 -2.444 28.279 1.00 88.69 97 PHE A N 1
ATOM 774 C CA . PHE A 1 97 ? -1.416 -1.627 27.293 1.00 88.69 97 PHE A CA 1
ATOM 775 C C . PHE A 1 97 ? -2.046 -1.732 25.892 1.00 88.69 97 PHE A C 1
ATOM 777 O O . PHE A 1 97 ? -2.207 -0.721 25.208 1.00 88.69 97 PHE A O 1
ATOM 784 N N . VAL A 1 98 ? -2.502 -2.923 25.481 1.00 86.00 98 VAL A N 1
ATOM 785 C CA . VAL A 1 98 ? -3.262 -3.110 24.230 1.00 86.00 98 VAL A CA 1
ATOM 786 C C . VAL A 1 98 ? -4.582 -2.322 24.247 1.00 86.00 98 VAL A C 1
ATOM 788 O O . VAL A 1 98 ? -4.870 -1.607 23.282 1.00 86.00 98 VAL A O 1
ATOM 791 N N . ARG A 1 99 ? -5.348 -2.360 25.349 1.00 90.00 99 ARG A N 1
ATOM 792 C CA . ARG A 1 99 ? -6.580 -1.556 25.518 1.00 90.00 99 ARG A CA 1
ATOM 793 C C . ARG A 1 99 ? -6.300 -0.051 25.536 1.00 90.00 99 ARG A C 1
ATOM 795 O O . ARG A 1 99 ? -7.103 0.730 25.021 1.00 90.00 99 ARG A O 1
ATOM 802 N N . ASP A 1 100 ? -5.178 0.375 26.112 1.00 91.62 100 ASP A N 1
ATOM 803 C CA . ASP A 1 100 ? -4.743 1.774 26.104 1.00 91.62 100 ASP A CA 1
ATOM 804 C C . ASP A 1 100 ? -4.418 2.232 24.668 1.00 91.62 100 ASP A C 1
ATOM 806 O O . ASP A 1 100 ? -4.906 3.277 24.227 1.00 91.62 100 ASP A O 1
ATOM 810 N N . ILE A 1 101 ? -3.707 1.409 23.884 1.00 89.06 101 ILE A N 1
ATOM 811 C CA . ILE A 1 101 ? -3.433 1.654 22.457 1.00 89.06 101 ILE A CA 1
ATOM 812 C C . ILE A 1 101 ? -4.735 1.707 21.640 1.00 89.06 101 ILE A C 1
ATOM 814 O O . ILE A 1 101 ? -4.886 2.596 20.798 1.00 89.06 101 ILE A O 1
ATOM 818 N N . GLN A 1 102 ? -5.707 0.822 21.899 1.00 88.44 102 GLN A N 1
ATOM 819 C CA . GLN A 1 102 ? -7.036 0.877 21.267 1.00 88.44 102 GLN A CA 1
ATOM 820 C C . GLN A 1 102 ? -7.768 2.191 21.592 1.00 88.44 102 GLN A C 1
ATOM 822 O O . GLN A 1 102 ? -8.327 2.822 20.693 1.00 88.44 102 GLN A O 1
ATOM 827 N N . ARG A 1 103 ? -7.714 2.674 22.842 1.00 91.69 103 ARG A N 1
ATOM 828 C CA . ARG A 1 103 ? -8.295 3.975 23.226 1.00 91.69 103 ARG A CA 1
ATOM 829 C C . ARG A 1 103 ? -7.580 5.161 22.566 1.00 91.69 103 ARG A C 1
ATOM 831 O O . ARG A 1 103 ? -8.243 6.122 22.168 1.00 91.69 103 ARG A O 1
ATOM 838 N N . VAL A 1 104 ? -6.261 5.095 22.370 1.00 91.94 104 VAL A N 1
ATOM 839 C CA . VAL A 1 104 ? -5.510 6.098 21.590 1.00 91.94 104 VAL A CA 1
ATOM 840 C C . VAL A 1 104 ? -5.881 6.049 20.103 1.00 91.94 104 VAL A C 1
ATOM 842 O O . VAL A 1 104 ? -6.107 7.103 19.502 1.00 91.94 104 VAL A O 1
ATOM 845 N N . LYS A 1 105 ? -6.031 4.853 19.511 1.00 90.00 105 LYS A N 1
ATOM 846 C CA . LYS A 1 105 ? -6.559 4.685 18.147 1.00 90.00 105 LYS A CA 1
ATOM 847 C C . LYS A 1 105 ? -7.926 5.353 18.025 1.00 90.00 105 LYS A C 1
ATOM 849 O O . LYS A 1 105 ? -8.072 6.209 17.156 1.00 90.00 105 LYS A O 1
ATOM 854 N N . LEU A 1 106 ? -8.874 5.040 18.918 1.00 90.25 106 LEU A N 1
ATOM 855 C CA . LEU A 1 106 ? -10.240 5.578 18.896 1.00 90.25 106 LEU A CA 1
ATOM 856 C C . LEU A 1 106 ? -10.256 7.120 18.890 1.00 90.25 106 LEU A C 1
ATOM 858 O O . LEU A 1 106 ? -10.873 7.738 18.020 1.00 90.25 106 LEU A O 1
ATOM 862 N N . LYS A 1 107 ? -9.480 7.743 19.787 1.00 90.75 107 LYS A N 1
ATOM 863 C CA . LYS A 1 107 ? -9.306 9.206 19.847 1.00 90.75 107 LYS A CA 1
ATOM 864 C C . LYS A 1 107 ? -8.699 9.784 18.564 1.00 90.75 107 LYS A C 1
ATOM 866 O O . LYS A 1 107 ? -9.102 10.857 18.118 1.00 90.75 107 LYS A O 1
ATOM 871 N N . ASN A 1 108 ? -7.760 9.077 17.936 1.00 88.81 108 ASN A N 1
ATOM 872 C CA . ASN A 1 108 ? -7.187 9.472 16.647 1.00 88.81 108 ASN A CA 1
ATOM 873 C C . ASN A 1 108 ? -8.138 9.259 15.458 1.00 88.81 108 ASN A C 1
ATOM 875 O O . ASN A 1 108 ? -7.923 9.891 14.423 1.00 88.81 108 ASN A O 1
ATOM 879 N N . LYS A 1 109 ? -9.189 8.432 15.591 1.00 88.38 109 LYS A N 1
ATOM 880 C CA . LYS A 1 109 ? -10.311 8.401 14.635 1.00 88.38 109 LYS A CA 1
ATOM 881 C C . LYS A 1 109 ? -11.158 9.648 14.844 1.00 88.38 109 LYS A C 1
ATOM 883 O O . LYS A 1 109 ? -11.278 10.446 13.929 1.00 88.38 109 LYS A O 1
ATOM 888 N N . GLN A 1 110 ? -11.635 9.884 16.065 1.00 88.94 110 GLN A N 1
ATOM 889 C CA . GLN A 1 110 ? -12.523 11.002 16.415 1.00 88.94 110 GLN A CA 1
ATOM 890 C C . GLN A 1 110 ? -11.963 12.383 16.025 1.00 88.94 110 GLN A C 1
ATOM 892 O O . GLN A 1 110 ? -12.606 13.088 15.254 1.00 88.94 110 GLN A O 1
ATOM 897 N N . ARG A 1 111 ? -10.729 12.719 16.452 1.00 86.50 111 ARG A N 1
ATOM 898 C CA . ARG A 1 111 ? -9.990 13.971 16.118 1.00 86.50 111 ARG A CA 1
ATOM 899 C C . ARG A 1 111 ? -9.912 14.299 14.625 1.00 86.50 111 ARG A C 1
ATOM 901 O O . ARG A 1 111 ? -9.555 15.406 14.226 1.00 86.50 111 ARG A O 1
ATOM 908 N N . LEU A 1 112 ? -10.102 13.275 13.815 1.00 83.88 112 LEU A N 1
ATOM 909 C CA . LEU A 1 112 ? -9.966 13.286 12.383 1.00 83.88 112 LEU A CA 1
ATOM 910 C C . LEU A 1 112 ? -11.332 13.405 11.697 1.00 83.88 112 LEU A C 1
ATOM 912 O O . LEU A 1 112 ? -11.413 14.067 10.669 1.00 83.88 112 LEU A O 1
ATOM 916 N N . LEU A 1 113 ? -12.391 12.800 12.246 1.00 83.81 113 LEU A N 1
ATOM 917 C CA . LEU A 1 113 ? -13.735 12.898 11.659 1.00 83.81 113 LEU A CA 1
ATOM 918 C C . LEU A 1 113 ? -14.216 14.348 11.703 1.00 83.81 113 LEU A C 1
ATOM 920 O O . LEU A 1 113 ? -14.777 14.824 10.724 1.00 83.81 113 LEU A O 1
ATOM 924 N N . THR A 1 114 ? -13.852 15.072 12.771 1.00 85.44 114 THR A N 1
ATOM 925 C CA . THR A 1 114 ? -13.920 16.538 12.862 1.00 85.44 114 THR A CA 1
ATOM 926 C C . THR A 1 114 ? -13.420 17.190 11.568 1.00 85.44 114 THR A C 1
ATOM 928 O O . THR A 1 114 ? -14.185 17.841 10.873 1.00 85.44 114 THR A O 1
ATOM 931 N N . LYS A 1 115 ? -12.195 16.873 11.122 1.00 81.38 115 LYS A N 1
ATOM 932 C CA . LYS A 1 115 ? -11.591 17.488 9.926 1.00 81.38 115 LYS A CA 1
ATOM 933 C C . LYS A 1 115 ? -12.294 17.176 8.598 1.00 81.38 115 LYS A C 1
ATOM 935 O O . LYS A 1 115 ? -12.086 17.927 7.646 1.00 81.38 115 LYS A O 1
ATOM 940 N N . PHE A 1 116 ? -13.104 16.118 8.498 1.00 77.38 116 PHE A N 1
ATOM 941 C CA . PHE A 1 116 ? -13.936 15.887 7.303 1.00 77.38 116 PHE A CA 1
ATOM 942 C C . PHE A 1 116 ? -15.331 16.454 7.417 1.00 77.38 116 PHE A C 1
ATOM 944 O O . PHE A 1 116 ? -15.874 16.871 6.398 1.00 77.38 116 PHE A O 1
ATOM 951 N N . LYS A 1 117 ? -15.886 16.522 8.626 1.00 80.94 117 LYS A N 1
ATOM 952 C CA . LYS A 1 117 ? -17.112 17.269 8.867 1.00 80.94 117 LYS A CA 1
ATOM 953 C C . LYS A 1 117 ? -16.890 18.744 8.523 1.00 80.94 117 LYS A C 1
ATOM 955 O O . LYS A 1 117 ? -17.626 19.284 7.707 1.00 80.94 117 LYS A O 1
ATOM 960 N N . ASP A 1 118 ? -15.803 19.325 9.033 1.00 80.62 118 ASP A N 1
ATOM 961 C CA . ASP A 1 118 ? -15.422 20.723 8.814 1.00 80.62 118 ASP A CA 1
ATOM 962 C C . ASP A 1 118 ? -15.014 21.003 7.354 1.00 80.62 118 ASP A C 1
ATOM 964 O O . ASP A 1 118 ? -15.391 22.022 6.786 1.00 80.62 118 ASP A O 1
ATOM 968 N N . GLY A 1 119 ? -14.214 20.117 6.742 1.00 79.00 119 GLY A N 1
ATOM 969 C CA . GLY A 1 119 ? -13.608 20.366 5.425 1.00 79.00 119 GLY A CA 1
ATOM 970 C C . GLY A 1 119 ? -14.367 19.814 4.213 1.00 79.00 119 GLY A C 1
ATOM 971 O O . GLY A 1 119 ? -14.072 20.218 3.091 1.00 79.00 119 GLY A O 1
ATOM 972 N N . TYR A 1 120 ? -15.282 18.859 4.411 1.00 76.88 120 TYR A N 1
ATOM 973 C CA . TYR A 1 120 ? -15.919 18.087 3.329 1.00 76.88 120 TYR A CA 1
ATOM 974 C C . TYR A 1 120 ?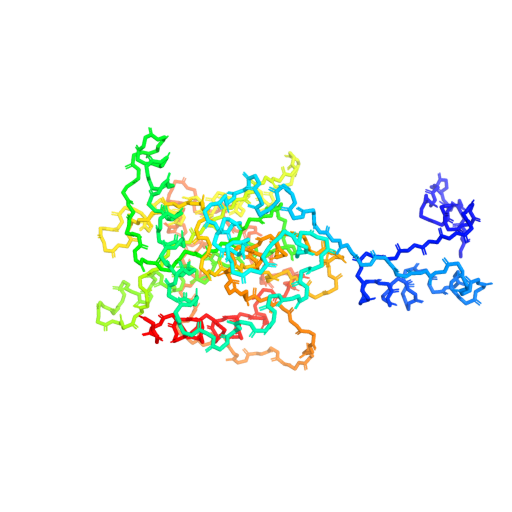 -17.384 17.689 3.616 1.00 76.88 120 TYR A C 1
ATOM 976 O O . TYR A 1 120 ? -17.989 17.001 2.795 1.00 76.88 120 TYR A O 1
ATOM 984 N N . GLY A 1 121 ? -17.958 18.062 4.768 1.00 76.69 121 GLY A N 1
ATOM 985 C CA . GLY A 1 121 ? -19.324 17.697 5.168 1.00 76.69 121 GLY A CA 1
ATOM 986 C C . GLY A 1 121 ? -19.562 16.206 5.459 1.00 76.69 121 GLY A C 1
ATOM 987 O O . GLY A 1 121 ? -20.711 15.797 5.601 1.00 76.69 121 GLY A O 1
ATOM 988 N N . LEU A 1 122 ? -18.515 15.376 5.542 1.00 75.56 122 LEU A N 1
ATOM 989 C CA . LEU A 1 122 ? -18.668 13.921 5.680 1.00 75.56 122 LEU A CA 1
ATOM 990 C C . LEU A 1 122 ? -18.902 13.519 7.144 1.00 75.56 122 LEU A C 1
ATOM 992 O O . LEU A 1 122 ? -18.042 13.748 7.998 1.00 75.56 122 LEU A O 1
ATOM 996 N N . ASN A 1 123 ? -20.032 12.859 7.419 1.00 76.88 123 ASN A N 1
ATOM 997 C CA . ASN A 1 123 ? -20.214 12.099 8.657 1.00 76.88 123 ASN A CA 1
ATOM 998 C C . ASN A 1 123 ? -19.492 10.745 8.555 1.00 76.88 123 ASN A C 1
ATOM 1000 O O . ASN A 1 123 ? -19.254 10.242 7.451 1.00 76.88 123 ASN A O 1
ATOM 1004 N N . ILE A 1 124 ? -19.040 10.204 9.693 1.00 80.62 124 ILE A N 1
ATOM 1005 C CA . ILE A 1 124 ? -18.225 8.985 9.719 1.00 80.62 124 ILE A CA 1
ATOM 1006 C C . ILE A 1 124 ? -18.446 8.188 11.012 1.00 80.62 124 ILE A C 1
ATOM 1008 O O . ILE A 1 124 ? -18.256 8.731 12.100 1.00 80.62 124 ILE A O 1
ATOM 1012 N N . ASN A 1 125 ? -18.706 6.883 10.919 1.00 82.81 125 ASN A N 1
ATOM 1013 C CA . ASN A 1 125 ? -18.675 5.973 12.060 1.00 82.81 125 ASN A CA 1
ATOM 1014 C C . ASN A 1 125 ? -17.228 5.796 12.579 1.00 82.81 125 ASN A C 1
ATOM 1016 O O . ASN A 1 125 ? -16.376 5.284 11.853 1.00 82.81 125 ASN A O 1
ATOM 1020 N N . PRO A 1 126 ? -16.898 6.153 13.836 1.00 84.25 126 PRO A N 1
ATOM 1021 C CA . PRO A 1 126 ? -15.574 5.885 14.401 1.00 84.25 126 PRO A CA 1
ATOM 1022 C C . PRO A 1 126 ? -15.301 4.390 14.644 1.00 84.25 126 PRO A C 1
ATOM 1024 O O . PRO A 1 126 ? -14.138 4.008 14.760 1.00 84.25 126 PRO A O 1
ATOM 1027 N N . ALA A 1 127 ? -16.326 3.539 14.735 1.00 85.38 127 ALA A N 1
ATO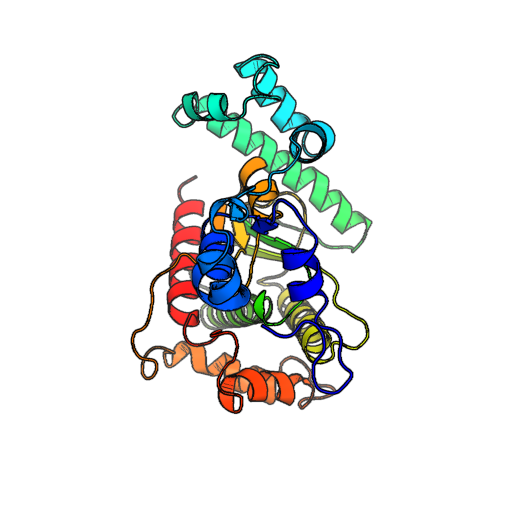M 1028 C CA . ALA A 1 127 ? -16.183 2.105 14.988 1.00 85.38 127 ALA A CA 1
ATOM 1029 C C . ALA A 1 127 ? -15.928 1.272 13.716 1.00 85.38 127 ALA A C 1
ATOM 1031 O O . ALA A 1 127 ? -15.455 0.144 13.831 1.00 85.38 127 ALA A O 1
ATOM 1032 N N . SER A 1 128 ? -16.183 1.805 12.514 1.00 87.75 128 SER A N 1
ATOM 1033 C CA . SER A 1 128 ? -15.911 1.085 11.261 1.00 87.75 128 SER A CA 1
ATOM 1034 C C . SER A 1 128 ? -14.408 0.887 11.029 1.00 87.75 128 SER A C 1
ATOM 1036 O O . SER A 1 128 ? -13.593 1.721 11.431 1.00 87.75 128 SER A O 1
ATOM 1038 N N . MET A 1 129 ? -14.006 -0.203 10.372 1.00 88.69 129 MET A N 1
ATOM 1039 C CA . MET A 1 129 ? -12.597 -0.474 10.076 1.00 88.69 129 MET A CA 1
ATOM 1040 C C . MET A 1 129 ? -12.069 0.511 9.024 1.00 88.69 129 MET A C 1
ATOM 1042 O O . MET A 1 129 ? -12.580 0.574 7.903 1.00 88.69 129 MET A O 1
ATOM 1046 N N . PHE A 1 130 ? -11.038 1.281 9.381 1.00 89.81 130 PHE A N 1
ATOM 1047 C CA . PHE A 1 130 ? -10.439 2.285 8.497 1.00 89.81 130 PHE A CA 1
ATOM 1048 C C . PHE A 1 130 ? -9.317 1.668 7.653 1.00 89.81 130 PHE A C 1
ATOM 1050 O O . PHE A 1 130 ? -8.266 1.289 8.174 1.00 89.81 130 PHE A O 1
ATOM 1057 N N . ASP A 1 131 ? -9.538 1.603 6.345 1.00 90.69 131 ASP A N 1
ATOM 1058 C CA . ASP A 1 131 ? -8.812 0.751 5.397 1.00 90.69 131 ASP A CA 1
ATOM 1059 C C . ASP A 1 131 ? -8.001 1.594 4.397 1.00 90.69 131 ASP A C 1
ATOM 1061 O O . ASP A 1 131 ? -8.574 2.297 3.566 1.00 90.69 131 ASP A O 1
ATOM 1065 N N . VAL A 1 132 ? -6.667 1.626 4.548 1.00 87.75 132 VAL A N 1
ATOM 1066 C CA . VAL A 1 132 ? -5.835 2.743 4.068 1.00 87.75 132 VAL A CA 1
ATOM 1067 C C . VAL A 1 132 ? -4.837 2.411 2.954 1.00 87.75 132 VAL A C 1
ATOM 1069 O O . VAL A 1 132 ? -3.750 1.884 3.222 1.00 87.75 132 VAL A O 1
ATOM 1072 N N . GLN A 1 133 ? -5.106 2.903 1.734 1.00 91.81 133 GLN A N 1
ATOM 1073 C CA . GLN A 1 133 ? -4.156 2.917 0.610 1.00 91.81 133 GLN A CA 1
ATOM 1074 C C . GLN A 1 133 ? -3.638 4.339 0.303 1.00 91.81 133 GLN A C 1
ATOM 1076 O O . GLN A 1 133 ? -4.125 5.037 -0.589 1.00 91.81 133 GLN A O 1
ATOM 1081 N N . ILE A 1 134 ? -2.601 4.774 1.036 1.00 88.12 134 ILE A N 1
ATOM 1082 C CA . ILE A 1 134 ? -1.919 6.065 0.804 1.00 88.12 134 ILE A CA 1
ATOM 1083 C C . ILE A 1 134 ? -0.524 5.848 0.197 1.00 88.12 134 ILE A C 1
ATOM 1085 O O . ILE A 1 134 ? 0.388 5.341 0.861 1.00 88.12 134 ILE A O 1
ATOM 1089 N N . LYS A 1 135 ? -0.368 6.230 -1.078 1.00 85.88 135 LYS A N 1
ATOM 1090 C CA . LYS A 1 135 ? 0.864 6.160 -1.896 1.00 85.88 135 LYS A CA 1
ATOM 1091 C C . LYS A 1 135 ? 0.651 6.897 -3.237 1.00 85.88 135 LYS A C 1
ATOM 1093 O O . LYS A 1 135 ? -0.463 7.313 -3.538 1.00 85.88 135 LYS A O 1
ATOM 1098 N N . ARG A 1 136 ? 1.700 7.073 -4.058 1.00 91.50 136 ARG A N 1
ATOM 1099 C CA . ARG A 1 136 ? 1.554 7.569 -5.452 1.00 91.50 136 ARG A CA 1
ATOM 1100 C C . ARG A 1 136 ? 0.547 6.692 -6.218 1.00 91.50 136 ARG A C 1
ATOM 1102 O O . ARG A 1 136 ? 0.551 5.481 -6.005 1.00 91.50 136 ARG A O 1
ATOM 1109 N N . ILE A 1 137 ? -0.278 7.270 -7.092 1.00 94.50 137 ILE A N 1
ATOM 1110 C CA . ILE A 1 137 ? -1.206 6.491 -7.933 1.00 94.50 137 ILE A CA 1
ATOM 1111 C C . ILE A 1 137 ? -0.472 6.051 -9.203 1.00 94.50 137 ILE A C 1
ATOM 1113 O O . ILE A 1 137 ? 0.043 6.895 -9.939 1.00 94.50 137 ILE A O 1
ATOM 1117 N N . HIS A 1 138 ? -0.377 4.737 -9.408 1.00 93.94 138 HIS A N 1
ATOM 1118 C CA . HIS A 1 138 ? 0.406 4.089 -10.465 1.00 93.94 138 HIS A CA 1
ATOM 1119 C C . HIS A 1 138 ? -0.095 2.649 -10.616 1.00 93.94 138 HIS A C 1
ATOM 1121 O O . HIS A 1 138 ? -0.365 2.016 -9.597 1.00 93.94 138 HIS A O 1
ATOM 1127 N N . GLU A 1 139 ? -0.178 2.112 -11.836 1.00 93.06 139 GLU A N 1
ATOM 1128 C CA . GLU A 1 139 ? -0.738 0.769 -12.077 1.00 93.06 139 GLU A CA 1
ATOM 1129 C C . GLU A 1 139 ? -0.093 -0.326 -11.193 1.00 93.06 139 GLU A C 1
ATOM 1131 O O . GLU A 1 139 ? -0.817 -0.980 -10.446 1.00 93.06 139 GLU A O 1
ATOM 1136 N N . TYR A 1 140 ? 1.246 -0.422 -11.102 1.00 89.88 140 TYR A N 1
ATOM 1137 C CA . TYR A 1 140 ? 1.921 -1.416 -10.236 1.00 89.88 140 TYR A CA 1
ATOM 1138 C C . TYR A 1 140 ? 1.645 -1.290 -8.726 1.00 89.88 140 TYR A C 1
ATOM 1140 O O . TYR A 1 140 ? 1.944 -2.211 -7.966 1.00 89.88 140 TYR A O 1
ATOM 1148 N N . LYS A 1 141 ? 1.099 -0.156 -8.263 1.00 88.88 141 LYS A N 1
ATOM 1149 C CA . LYS A 1 141 ? 0.695 0.071 -6.860 1.00 88.88 141 LYS A CA 1
ATOM 1150 C C . LYS A 1 141 ? -0.759 -0.333 -6.586 1.00 88.88 141 LYS A C 1
ATOM 1152 O O . LYS A 1 141 ? -1.213 -0.229 -5.442 1.00 88.88 141 LYS A O 1
ATOM 1157 N N . ARG A 1 142 ? -1.452 -0.787 -7.639 1.00 93.75 142 ARG A N 1
ATOM 1158 C CA . ARG A 1 142 ? -2.728 -1.514 -7.667 1.00 93.75 142 ARG A CA 1
ATOM 1159 C C . ARG A 1 142 ? -3.816 -0.889 -6.793 1.00 93.75 142 ARG A C 1
ATOM 1161 O O . ARG A 1 142 ? -4.529 -1.566 -6.059 1.00 93.75 142 ARG A O 1
ATOM 1168 N N . GLN A 1 143 ? -3.993 0.431 -6.907 1.00 96.12 143 GLN A N 1
ATOM 1169 C CA . GLN A 1 143 ? -5.213 1.086 -6.414 1.00 96.12 143 GLN A CA 1
ATOM 1170 C C . GLN A 1 143 ? -6.469 0.585 -7.141 1.00 96.12 143 GLN A C 1
ATOM 1172 O O . GLN A 1 143 ? -7.538 0.531 -6.542 1.00 96.12 143 GLN A O 1
ATOM 1177 N N . LEU A 1 144 ? -6.326 0.163 -8.402 1.00 94.50 144 LEU A N 1
ATOM 1178 C CA . LEU A 1 144 ? -7.392 -0.475 -9.168 1.00 94.50 144 LEU A CA 1
ATOM 1179 C C . LEU A 1 144 ? -7.844 -1.802 -8.528 1.00 94.50 144 LEU A C 1
ATOM 1181 O O . LEU A 1 144 ? -9.035 -1.966 -8.322 1.00 94.50 144 LEU A O 1
ATOM 1185 N N . LEU A 1 145 ? -6.931 -2.682 -8.093 1.00 92.94 145 LEU A N 1
ATOM 1186 C CA . LEU A 1 145 ? -7.264 -3.941 -7.395 1.00 92.94 145 LEU A CA 1
ATOM 1187 C C . LEU A 1 145 ? -8.126 -3.713 -6.139 1.00 92.94 145 LEU A C 1
ATOM 1189 O O . LEU A 1 145 ? -9.153 -4.363 -5.949 1.00 92.94 145 LEU A O 1
ATOM 1193 N N . ASN A 1 146 ? -7.765 -2.725 -5.317 1.00 93.56 146 ASN A N 1
ATOM 1194 C CA . ASN A 1 146 ? -8.586 -2.313 -4.177 1.00 93.56 146 ASN A CA 1
ATOM 1195 C C . ASN A 1 146 ? -9.942 -1.730 -4.628 1.00 93.56 146 ASN A C 1
ATOM 1197 O O . ASN A 1 146 ? -10.976 -2.047 -4.051 1.00 93.56 146 ASN A O 1
ATOM 1201 N N . CYS A 1 147 ? -9.976 -0.937 -5.703 1.00 93.44 147 CYS A N 1
ATOM 1202 C CA . CYS A 1 147 ? -11.221 -0.401 -6.261 1.00 93.44 147 CYS A CA 1
ATOM 1203 C C . CYS A 1 147 ? -12.178 -1.506 -6.755 1.00 93.44 147 CYS A C 1
ATOM 1205 O O . CYS A 1 147 ? -13.352 -1.483 -6.393 1.00 93.44 147 CYS A O 1
ATOM 1207 N N . LEU A 1 148 ? -11.673 -2.521 -7.468 1.00 88.56 148 LEU A N 1
ATOM 1208 C CA . LEU A 1 148 ? -12.436 -3.707 -7.884 1.00 88.56 148 LEU A CA 1
ATOM 1209 C C . LEU A 1 148 ? -12.996 -4.459 -6.660 1.00 88.56 148 LEU A C 1
ATOM 1211 O O . LEU A 1 148 ? -14.161 -4.838 -6.637 1.00 88.56 148 LEU A O 1
ATOM 1215 N N . ARG A 1 149 ? -12.201 -4.617 -5.592 1.00 89.69 149 ARG A N 1
ATOM 1216 C CA . ARG A 1 149 ? -12.648 -5.202 -4.312 1.00 89.69 149 ARG A CA 1
ATOM 1217 C C . ARG A 1 149 ? -13.713 -4.355 -3.600 1.00 89.69 149 ARG A C 1
ATOM 1219 O O . ARG A 1 149 ? -14.598 -4.911 -2.954 1.00 89.69 149 ARG A O 1
ATOM 1226 N N . VAL A 1 150 ? -13.657 -3.025 -3.708 1.00 89.81 150 VAL A N 1
ATOM 1227 C CA . VAL A 1 150 ? -14.699 -2.121 -3.186 1.00 89.81 150 VAL A CA 1
ATOM 1228 C C . VAL A 1 150 ? -16.004 -2.256 -3.977 1.00 89.81 150 VAL A C 1
ATOM 1230 O O . VAL A 1 150 ? -17.064 -2.261 -3.357 1.00 89.81 150 VAL A O 1
ATOM 1233 N N . ILE A 1 151 ? -15.942 -2.424 -5.304 1.00 85.50 151 ILE A N 1
ATOM 1234 C CA . ILE A 1 151 ? -17.121 -2.697 -6.146 1.00 85.50 151 ILE A CA 1
ATOM 1235 C C . ILE A 1 151 ? -17.764 -4.036 -5.752 1.00 85.50 151 ILE A C 1
ATOM 1237 O O . ILE A 1 151 ? -18.965 -4.087 -5.498 1.00 85.50 151 ILE A O 1
ATOM 1241 N N . THR A 1 152 ? -16.967 -5.093 -5.579 1.00 84.38 152 THR A N 1
ATOM 1242 C CA . THR A 1 152 ? -17.447 -6.403 -5.104 1.00 84.38 152 THR A CA 1
ATOM 1243 C C . THR A 1 152 ? -18.116 -6.326 -3.736 1.00 84.38 152 THR A C 1
ATOM 1245 O O . THR A 1 152 ? -19.190 -6.890 -3.547 1.00 84.38 152 THR A O 1
ATOM 1248 N N . LEU A 1 153 ? -17.525 -5.603 -2.778 1.00 83.69 153 LEU A N 1
ATOM 1249 C CA . LEU A 1 153 ? -18.132 -5.408 -1.460 1.00 83.69 153 LEU A CA 1
ATOM 1250 C C . LEU A 1 153 ? -19.444 -4.607 -1.547 1.00 83.69 153 LEU A C 1
ATOM 1252 O O . LEU A 1 153 ? -20.407 -4.951 -0.867 1.00 83.69 153 LEU A O 1
ATOM 1256 N N . TYR A 1 154 ? -19.499 -3.577 -2.399 1.00 82.75 154 TYR A N 1
ATOM 1257 C CA . TYR A 1 154 ? -20.715 -2.800 -2.656 1.00 82.75 154 TYR A CA 1
ATOM 1258 C C . TYR A 1 154 ? -21.841 -3.681 -3.221 1.00 82.75 154 TYR A C 1
ATOM 1260 O O . TYR A 1 154 ? -22.942 -3.669 -2.672 1.00 82.75 154 TYR A O 1
ATOM 1268 N N . ASN A 1 155 ? -21.558 -4.494 -4.245 1.00 78.00 155 ASN A N 1
ATOM 1269 C CA . ASN A 1 155 ? -22.538 -5.409 -4.838 1.00 78.00 155 ASN A CA 1
ATOM 1270 C C . ASN A 1 155 ? -23.003 -6.464 -3.816 1.00 78.00 155 ASN A C 1
ATOM 1272 O O . ASN A 1 155 ? -24.191 -6.545 -3.530 1.00 78.00 155 ASN A O 1
ATOM 1276 N N . ARG A 1 156 ? -22.084 -7.152 -3.119 1.00 78.50 156 ARG A N 1
ATOM 1277 C CA . ARG A 1 156 ? -22.436 -8.150 -2.082 1.00 78.50 156 ARG A CA 1
ATOM 1278 C C . ARG A 1 156 ? -23.350 -7.599 -0.972 1.00 78.50 156 ARG A C 1
ATOM 1280 O O . ARG A 1 156 ? -24.198 -8.336 -0.477 1.00 78.50 156 ARG A O 1
ATOM 1287 N N . ILE A 1 157 ? -23.201 -6.326 -0.586 1.00 78.56 157 ILE A N 1
ATOM 1288 C CA . ILE A 1 157 ? -24.077 -5.647 0.394 1.00 78.56 157 ILE A CA 1
ATOM 1289 C C . ILE A 1 157 ? -25.419 -5.225 -0.231 1.00 78.56 157 ILE A C 1
ATOM 1291 O O . ILE A 1 157 ? -26.457 -5.287 0.430 1.00 78.56 157 ILE A O 1
ATOM 1295 N N . LYS A 1 158 ? -25.413 -4.792 -1.497 1.00 73.88 158 LYS A N 1
ATOM 1296 C CA . LYS A 1 158 ? -26.610 -4.405 -2.259 1.00 73.88 158 LYS A CA 1
ATOM 1297 C C . LYS A 1 158 ? -27.532 -5.601 -2.522 1.00 73.88 158 LYS A C 1
ATOM 1299 O O . LYS A 1 158 ? -28.747 -5.437 -2.418 1.00 73.88 158 LYS A O 1
ATOM 1304 N N . ASP A 1 159 ? -26.945 -6.761 -2.809 1.00 72.00 159 ASP A N 1
ATOM 1305 C CA . ASP A 1 159 ? -27.638 -7.990 -3.209 1.00 72.00 159 ASP A CA 1
ATOM 1306 C C . ASP A 1 159 ? -28.084 -8.835 -1.998 1.00 72.00 159 ASP A C 1
ATOM 1308 O O . ASP A 1 159 ? -29.068 -9.568 -2.078 1.00 72.00 159 ASP A O 1
ATOM 1312 N N . ASN A 1 160 ? -27.402 -8.717 -0.848 1.00 71.62 160 ASN A N 1
ATOM 1313 C CA . ASN A 1 160 ? -27.787 -9.379 0.402 1.00 71.62 160 ASN A CA 1
ATOM 1314 C C . ASN A 1 160 ? -27.610 -8.454 1.619 1.00 71.62 160 ASN A C 1
ATOM 1316 O O . ASN A 1 160 ? -26.542 -8.375 2.226 1.00 71.62 160 ASN A O 1
ATOM 1320 N N . THR A 1 161 ? -28.702 -7.816 2.042 1.00 61.28 161 THR A N 1
ATOM 1321 C CA . THR A 1 161 ? -28.732 -6.895 3.192 1.00 61.28 161 THR A CA 1
ATOM 1322 C C . THR A 1 161 ? -28.473 -7.557 4.552 1.00 61.28 161 THR A C 1
ATOM 1324 O O . THR A 1 161 ? -28.196 -6.851 5.518 1.00 61.28 161 THR A O 1
ATOM 1327 N N . ASN A 1 162 ? -28.517 -8.892 4.642 1.00 59.41 162 ASN A N 1
ATOM 1328 C CA . ASN A 1 162 ? -28.232 -9.655 5.864 1.00 59.41 162 ASN A CA 1
ATOM 1329 C C . ASN A 1 162 ? -26.765 -10.131 5.957 1.00 59.41 162 ASN A C 1
ATOM 1331 O O . ASN A 1 162 ? -26.415 -10.888 6.871 1.00 59.41 162 ASN A O 1
ATOM 1335 N N . ILE A 1 163 ? -25.889 -9.722 5.030 1.00 67.12 163 ILE A N 1
ATOM 1336 C CA . ILE A 1 163 ? -24.483 -10.139 5.022 1.00 67.12 163 ILE A CA 1
ATOM 1337 C C . ILE A 1 163 ? -23.711 -9.574 6.233 1.00 67.12 163 ILE A C 1
ATOM 1339 O O . ILE A 1 163 ? -23.651 -8.369 6.471 1.00 67.12 163 ILE A O 1
ATOM 1343 N N . LYS A 1 164 ? -23.078 -10.451 7.027 1.00 66.88 164 LYS A N 1
ATOM 1344 C CA . LYS A 1 164 ? -22.356 -10.081 8.266 1.00 66.88 164 LYS A CA 1
ATOM 1345 C C . LYS A 1 164 ? -20.925 -9.573 8.003 1.00 66.88 164 LYS A C 1
ATOM 1347 O O . LYS A 1 164 ? -19.951 -10.103 8.552 1.00 66.88 164 LYS A O 1
ATOM 1352 N N . THR A 1 165 ? -20.792 -8.554 7.157 1.00 72.38 165 THR A N 1
ATOM 1353 C CA . THR A 1 165 ? -19.536 -7.819 6.898 1.00 72.38 165 THR A CA 1
ATOM 1354 C C . THR A 1 165 ? -19.171 -6.882 8.051 1.00 72.38 165 THR A C 1
ATOM 1356 O O . THR A 1 165 ? -20.054 -6.368 8.737 1.00 72.38 165 THR A O 1
ATOM 1359 N N . VAL A 1 166 ? -17.882 -6.601 8.255 1.00 83.06 166 VAL A N 1
ATOM 1360 C CA . VAL A 1 166 ? -17.451 -5.491 9.121 1.00 83.06 166 VAL A CA 1
ATOM 1361 C C . VAL A 1 166 ? -17.811 -4.160 8.448 1.00 83.06 166 VAL A C 1
ATOM 1363 O O . VAL A 1 166 ? -17.467 -3.972 7.279 1.00 83.06 166 VAL A O 1
ATOM 1366 N N . PRO A 1 167 ? -18.447 -3.198 9.150 1.00 85.44 167 PRO A N 1
ATOM 1367 C CA . PRO A 1 167 ? -18.605 -1.839 8.640 1.00 85.44 167 PRO A CA 1
ATOM 1368 C C . PRO A 1 167 ? -17.227 -1.271 8.294 1.00 85.44 167 PRO A C 1
ATOM 1370 O O . PRO A 1 167 ? -16.358 -1.185 9.163 1.00 85.44 167 PRO A O 1
ATOM 1373 N N . ARG A 1 168 ? -16.998 -0.926 7.026 1.00 85.94 168 ARG A N 1
ATOM 1374 C CA . ARG A 1 168 ? -15.654 -0.672 6.493 1.00 85.94 168 ARG A CA 1
ATOM 1375 C C . ARG A 1 168 ? -15.606 0.620 5.691 1.00 85.94 168 ARG A C 1
ATOM 1377 O O . ARG A 1 168 ? -16.489 0.941 4.901 1.00 85.94 168 ARG A O 1
ATOM 1384 N N . THR A 1 169 ? -14.518 1.346 5.885 1.00 88.06 169 THR A N 1
ATOM 1385 C CA . THR A 1 169 ? -14.423 2.761 5.570 1.00 88.06 169 THR A CA 1
ATOM 1386 C C . THR A 1 169 ? -13.069 2.994 4.877 1.00 88.06 169 THR A C 1
ATOM 1388 O O . THR A 1 169 ? -12.021 3.064 5.518 1.00 88.06 169 THR A O 1
ATOM 1391 N N . VAL A 1 170 ? -13.090 3.006 3.535 1.00 90.38 170 VAL A N 1
ATOM 1392 C CA . VAL A 1 170 ? -11.910 2.795 2.661 1.00 90.38 170 VAL A CA 1
ATOM 1393 C C . VAL A 1 170 ? -11.326 4.099 2.104 1.00 90.38 170 VAL A C 1
ATOM 1395 O O . VAL A 1 170 ? -12.043 4.906 1.513 1.00 90.38 170 VAL A O 1
ATOM 1398 N N . ILE A 1 171 ? -10.011 4.277 2.265 1.00 89.19 171 ILE A N 1
ATOM 1399 C CA . ILE A 1 171 ? -9.214 5.449 1.891 1.00 89.19 171 ILE A CA 1
ATOM 1400 C C . ILE A 1 171 ? -8.417 5.164 0.622 1.00 89.19 171 ILE A C 1
ATOM 1402 O O . ILE A 1 171 ? -7.576 4.261 0.592 1.00 89.19 171 ILE A O 1
ATOM 1406 N N . PHE A 1 172 ? -8.494 6.109 -0.312 1.00 92.19 172 PHE A N 1
ATOM 1407 C CA . PHE A 1 172 ? -7.447 6.344 -1.301 1.00 92.19 172 PHE A CA 1
ATOM 1408 C C . PHE A 1 172 ? -6.815 7.718 -1.064 1.00 92.19 172 PHE A C 1
ATOM 1410 O O . PHE A 1 172 ? -7.516 8.701 -0.836 1.00 92.19 172 PHE A O 1
ATOM 1417 N N . GLY A 1 173 ? -5.484 7.800 -1.108 1.00 90.56 173 GLY A N 1
ATOM 1418 C CA . GLY A 1 173 ? -4.771 9.071 -0.971 1.00 90.56 173 GLY A CA 1
ATOM 1419 C C . GLY A 1 173 ? -3.472 9.088 -1.765 1.00 90.56 173 GLY A C 1
ATOM 1420 O O . GLY A 1 173 ? -2.529 8.365 -1.449 1.00 90.56 173 GLY A O 1
ATOM 1421 N N . GLY A 1 174 ? -3.403 9.935 -2.789 1.00 91.50 174 GLY A N 1
ATOM 1422 C CA . GLY A 1 174 ? -2.244 10.009 -3.668 1.00 91.50 174 GLY A CA 1
ATOM 1423 C C . GLY A 1 174 ? -2.357 11.091 -4.735 1.00 91.50 174 GLY A C 1
ATOM 1424 O O . GLY A 1 174 ? -3.355 11.796 -4.836 1.00 91.50 174 GLY A O 1
ATOM 1425 N N . LYS A 1 175 ? -1.302 11.198 -5.542 1.00 93.50 175 LYS A N 1
ATOM 1426 C CA . LYS A 1 175 ? -1.251 11.961 -6.795 1.00 93.50 175 LYS A CA 1
ATOM 1427 C C . LYS A 1 175 ? -0.569 11.099 -7.863 1.00 93.50 175 LYS A C 1
ATOM 1429 O O . LYS A 1 175 ? 0.137 10.146 -7.513 1.00 93.50 175 LYS A O 1
ATOM 1434 N N . THR A 1 176 ? -0.757 11.445 -9.132 1.00 95.25 176 THR A N 1
ATOM 1435 C CA . THR A 1 176 ? -0.031 10.863 -10.273 1.00 95.25 176 THR A CA 1
ATOM 1436 C C . THR A 1 176 ? 0.634 11.956 -11.119 1.00 95.25 176 THR A C 1
ATOM 1438 O O . THR A 1 176 ? 0.459 13.142 -10.834 1.00 95.25 176 THR A O 1
ATOM 1441 N N . ALA A 1 177 ? 1.433 11.569 -12.113 1.00 93.88 177 ALA A N 1
ATOM 1442 C CA . ALA A 1 177 ? 2.126 12.497 -13.004 1.00 93.88 177 ALA A CA 1
ATOM 1443 C C . ALA A 1 177 ? 1.162 13.126 -14.038 1.00 93.88 177 ALA A C 1
ATOM 1445 O O . ALA A 1 177 ? 0.207 12.464 -14.452 1.00 93.88 177 ALA A O 1
ATOM 1446 N N . PRO A 1 178 ? 1.398 14.369 -14.512 1.00 93.50 178 PRO A N 1
ATOM 1447 C CA . PRO A 1 178 ? 0.469 15.063 -15.410 1.00 93.50 178 PRO A CA 1
ATOM 1448 C C . PRO A 1 178 ? 0.153 14.330 -16.721 1.00 93.50 178 PRO A C 1
ATOM 1450 O O . PRO A 1 178 ? -0.987 14.403 -17.172 1.00 93.50 178 PRO A O 1
ATOM 1453 N N . GLY A 1 179 ? 1.110 13.599 -17.303 1.00 94.44 179 GLY A N 1
ATOM 1454 C CA . GLY A 1 179 ? 0.906 12.812 -18.529 1.00 94.44 179 GLY A CA 1
ATOM 1455 C C . GLY A 1 179 ? 0.318 11.409 -18.320 1.00 94.44 179 GLY A C 1
ATOM 1456 O O . GLY A 1 179 ? -0.008 10.735 -19.290 1.00 94.44 179 GLY A O 1
ATOM 1457 N N . TYR A 1 180 ? 0.166 10.937 -17.077 1.00 94.94 180 TYR A N 1
ATOM 1458 C CA . TYR A 1 180 ? -0.176 9.536 -16.807 1.00 94.94 180 TYR A CA 1
ATOM 1459 C C . TYR A 1 180 ? -1.695 9.295 -16.894 1.00 94.94 180 TYR A C 1
ATOM 1461 O O . TYR A 1 180 ? -2.396 9.253 -15.881 1.00 94.94 180 TYR A O 1
ATOM 1469 N N . LEU A 1 181 ? -2.201 9.118 -18.120 1.00 93.50 181 LEU A N 1
ATOM 1470 C CA . LEU A 1 181 ? -3.633 8.987 -18.415 1.00 93.50 181 LEU A CA 1
ATOM 1471 C C . LEU A 1 181 ? -4.321 7.855 -17.632 1.00 93.50 181 LEU A C 1
ATOM 1473 O O . LEU A 1 181 ? -5.248 8.138 -16.876 1.00 93.50 181 LEU A O 1
ATOM 1477 N N . ARG A 1 182 ? -3.844 6.604 -17.717 1.00 92.31 182 ARG A N 1
ATOM 1478 C CA . ARG A 1 182 ? -4.457 5.470 -16.990 1.00 92.31 182 ARG A CA 1
ATOM 1479 C C . ARG A 1 182 ? -4.514 5.692 -15.476 1.00 92.31 182 ARG A C 1
ATOM 1481 O O . ARG A 1 182 ? -5.540 5.444 -14.851 1.00 92.31 182 ARG A O 1
ATOM 1488 N N . ALA A 1 183 ? -3.462 6.251 -14.875 1.00 94.12 183 ALA A N 1
ATOM 1489 C CA . ALA A 1 183 ? -3.468 6.577 -13.450 1.00 94.12 183 ALA A CA 1
ATOM 1490 C C . ALA A 1 183 ? -4.45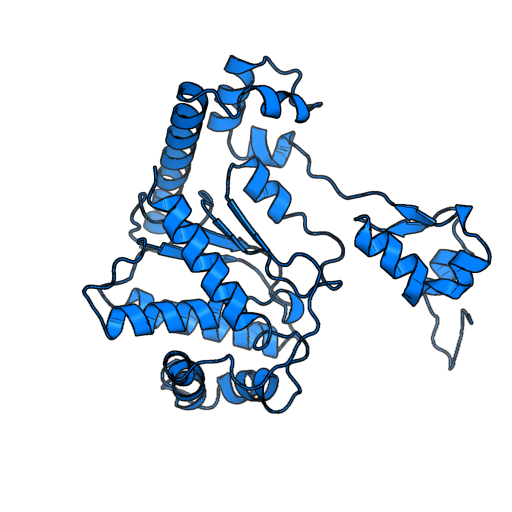9 7.705 -13.086 1.00 94.12 183 ALA A C 1
ATOM 1492 O O . ALA A 1 183 ? -4.978 7.705 -11.970 1.00 94.12 183 ALA A O 1
ATOM 1493 N N . LYS A 1 184 ? -4.775 8.632 -14.006 1.00 96.06 184 LYS A N 1
ATOM 1494 C CA . LYS A 1 184 ? -5.898 9.578 -13.844 1.00 96.06 184 LYS A CA 1
ATOM 1495 C C . LYS A 1 184 ? -7.257 8.884 -13.978 1.00 96.06 184 LYS A C 1
ATOM 1497 O O . LYS A 1 184 ? -8.140 9.178 -13.176 1.00 96.06 184 LYS A O 1
ATOM 1502 N N . LEU A 1 185 ? -7.420 7.956 -14.926 1.00 95.12 185 LEU A N 1
ATOM 1503 C CA . LEU A 1 185 ? -8.652 7.166 -15.074 1.00 95.12 185 LEU A CA 1
ATOM 1504 C C . LEU A 1 185 ? -8.933 6.337 -13.811 1.00 95.12 185 LEU A C 1
ATOM 1506 O O . LEU A 1 185 ? -10.052 6.363 -13.312 1.00 95.12 185 LEU A O 1
ATOM 1510 N N . ILE A 1 186 ? -7.908 5.722 -13.209 1.00 95.50 186 ILE A N 1
ATOM 1511 C CA . ILE A 1 186 ? -8.018 5.025 -11.914 1.00 95.50 186 ILE A CA 1
ATOM 1512 C C . ILE A 1 186 ? -8.501 5.977 -10.802 1.00 95.50 186 ILE A C 1
ATOM 1514 O O . ILE A 1 186 ? -9.376 5.604 -10.022 1.00 95.50 186 ILE A O 1
ATOM 1518 N N . ILE A 1 187 ? -8.007 7.223 -10.739 1.00 96.50 187 ILE A N 1
ATOM 1519 C CA . ILE A 1 187 ? -8.516 8.234 -9.786 1.00 96.50 187 ILE A CA 1
ATOM 1520 C C . ILE A 1 187 ? -9.991 8.564 -10.070 1.00 96.50 187 ILE A C 1
ATOM 1522 O O . ILE A 1 187 ? -10.795 8.595 -9.141 1.00 96.50 187 ILE A O 1
ATOM 1526 N N . LYS A 1 188 ? -10.367 8.787 -11.336 1.00 95.81 188 LYS A N 1
ATOM 1527 C CA . LYS A 1 188 ? -11.749 9.100 -11.747 1.00 95.81 188 LYS A CA 1
ATOM 1528 C C . LYS A 1 188 ? -12.711 7.945 -11.440 1.00 95.81 188 LYS A C 1
ATOM 1530 O O . LYS A 1 188 ? -13.791 8.221 -10.920 1.00 95.81 188 LYS A O 1
ATOM 1535 N N . LEU A 1 189 ? -12.304 6.690 -11.653 1.00 94.12 189 LEU A N 1
ATOM 1536 C CA . LEU A 1 189 ? -13.061 5.493 -11.270 1.00 94.12 189 LEU A CA 1
ATOM 1537 C C . LEU A 1 189 ? -13.264 5.437 -9.751 1.00 94.12 189 LEU A C 1
ATOM 1539 O O . LEU A 1 189 ? -14.403 5.402 -9.296 1.00 94.12 189 LEU A O 1
ATOM 1543 N N . ILE A 1 190 ? -12.190 5.545 -8.961 1.00 95.06 190 ILE A N 1
ATOM 1544 C CA . ILE A 1 190 ? -12.256 5.571 -7.487 1.00 95.06 190 ILE A CA 1
ATOM 1545 C C . ILE A 1 190 ? -13.188 6.685 -6.985 1.00 95.06 190 ILE A C 1
ATOM 1547 O O . ILE A 1 190 ? -14.004 6.457 -6.091 1.00 95.06 190 ILE A O 1
ATOM 1551 N N . CYS A 1 191 ? -13.109 7.886 -7.565 1.00 93.50 191 CYS A N 1
ATOM 1552 C CA . CYS A 1 191 ? -13.995 8.994 -7.215 1.00 93.50 191 CYS A CA 1
ATOM 1553 C C . CYS A 1 191 ? -15.457 8.737 -7.610 1.00 93.50 191 CYS A C 1
ATOM 1555 O O . CYS A 1 191 ? -16.353 9.131 -6.868 1.00 93.50 191 CYS A O 1
ATOM 1557 N N . ASN A 1 192 ? -15.724 8.094 -8.748 1.00 93.06 192 ASN A N 1
ATOM 1558 C CA . ASN A 1 192 ? -17.085 7.789 -9.189 1.00 93.06 192 ASN A CA 1
ATOM 1559 C C . ASN A 1 192 ? -17.714 6.635 -8.382 1.00 93.06 192 ASN A C 1
ATOM 1561 O O . ASN A 1 192 ? -18.816 6.804 -7.862 1.00 93.06 192 ASN A O 1
ATOM 1565 N N . VAL A 1 193 ? -16.989 5.531 -8.162 1.00 90.19 193 VAL A N 1
ATOM 1566 C CA . VAL A 1 193 ? -17.367 4.451 -7.224 1.00 90.19 193 VAL A CA 1
ATOM 1567 C C . VAL A 1 193 ? -17.636 5.037 -5.834 1.00 90.19 193 VAL A C 1
ATOM 1569 O O . VAL A 1 193 ? -18.661 4.748 -5.217 1.00 90.19 193 VAL A O 1
ATOM 1572 N N . GLY A 1 194 ? -16.762 5.936 -5.369 1.00 88.50 194 GLY A N 1
ATOM 1573 C CA . GLY A 1 194 ? -16.932 6.673 -4.119 1.00 88.50 194 GLY A CA 1
ATOM 1574 C C . GLY A 1 194 ? -18.207 7.520 -4.076 1.00 88.50 194 GLY A C 1
ATOM 1575 O O . GLY A 1 194 ? -18.901 7.494 -3.067 1.00 88.50 194 GLY A O 1
ATOM 1576 N N . ARG A 1 195 ? -18.561 8.231 -5.158 1.00 87.38 195 ARG A N 1
ATOM 1577 C CA . ARG A 1 195 ? -19.812 9.012 -5.250 1.00 87.38 195 ARG A CA 1
ATOM 1578 C C . ARG A 1 195 ? -21.059 8.135 -5.179 1.00 87.38 195 ARG A C 1
ATOM 1580 O O . ARG A 1 195 ? -22.003 8.524 -4.502 1.00 87.38 195 ARG A O 1
ATOM 1587 N N . ILE A 1 196 ? -21.075 6.984 -5.854 1.00 85.56 196 ILE A N 1
ATOM 1588 C CA . ILE A 1 196 ? -22.230 6.072 -5.847 1.00 85.56 196 ILE A CA 1
ATOM 1589 C C . ILE A 1 196 ? -22.373 5.424 -4.464 1.00 85.56 196 ILE A C 1
ATOM 1591 O O . ILE A 1 196 ? -23.405 5.582 -3.813 1.00 85.56 196 ILE A O 1
ATOM 1595 N N . ALA A 1 197 ? -21.307 4.808 -3.947 1.00 82.94 197 ALA A N 1
ATOM 1596 C CA . ALA A 1 197 ? -21.318 4.163 -2.633 1.00 82.94 197 ALA A CA 1
ATOM 1597 C C . ALA A 1 197 ? -21.504 5.142 -1.451 1.00 82.94 197 ALA A C 1
ATOM 1599 O O . ALA A 1 197 ? -21.888 4.709 -0.371 1.00 82.94 197 ALA A O 1
ATOM 1600 N N . ASN A 1 198 ? -21.232 6.444 -1.627 1.00 80.00 198 ASN A N 1
ATOM 1601 C CA . ASN A 1 198 ? -21.521 7.480 -0.623 1.00 80.00 198 ASN A CA 1
ATOM 1602 C C . ASN A 1 198 ? -22.896 8.158 -0.801 1.00 80.00 198 ASN A C 1
ATOM 1604 O O . ASN A 1 198 ? -23.276 8.958 0.048 1.00 80.00 198 ASN A O 1
ATOM 1608 N N . LYS A 1 199 ? -23.627 7.894 -1.891 1.00 77.38 199 LYS A N 1
ATOM 1609 C CA . LYS A 1 199 ? -25.032 8.314 -2.048 1.00 77.38 199 LYS A CA 1
ATOM 1610 C C . LYS A 1 199 ? -26.008 7.231 -1.595 1.00 77.38 199 LYS A C 1
ATOM 1612 O O . LYS A 1 199 ? -27.119 7.551 -1.186 1.00 77.38 199 LYS A O 1
ATOM 1617 N N . ASP A 1 200 ? -25.597 5.968 -1.662 1.00 66.56 200 ASP A N 1
ATOM 1618 C CA . ASP A 1 200 ? -26.354 4.847 -1.115 1.00 66.56 200 ASP A CA 1
ATOM 1619 C C . ASP A 1 200 ? -26.395 4.950 0.421 1.00 66.56 200 ASP A C 1
ATOM 1621 O O . ASP A 1 200 ? -25.381 4.770 1.102 1.00 66.56 200 ASP A O 1
ATOM 1625 N N . SER A 1 201 ? -27.571 5.264 0.974 1.00 54.66 201 SER A N 1
ATOM 1626 C CA . SER A 1 201 ? -27.779 5.528 2.409 1.00 54.66 201 SER A CA 1
ATOM 1627 C C . SER A 1 201 ? -27.427 4.345 3.317 1.00 54.66 201 SER A C 1
ATOM 1629 O O . SER A 1 201 ? -27.300 4.512 4.527 1.00 54.66 201 SER A O 1
ATOM 1631 N N . ARG A 1 202 ? -27.215 3.159 2.736 1.00 54.78 202 ARG A N 1
ATOM 1632 C CA . ARG A 1 202 ? -26.800 1.933 3.421 1.00 54.78 202 ARG A CA 1
ATOM 1633 C C . ARG A 1 202 ? -25.281 1.858 3.702 1.00 54.78 202 ARG A C 1
ATOM 1635 O O . ARG A 1 202 ? -24.870 0.953 4.421 1.00 54.78 202 ARG A O 1
ATOM 1642 N N . ILE A 1 203 ? -24.431 2.724 3.109 1.00 54.56 203 ILE A N 1
ATOM 1643 C CA . ILE A 1 203 ? -22.973 2.450 2.922 1.00 54.56 203 ILE A CA 1
ATOM 1644 C C . ILE A 1 203 ? -22.008 3.648 3.239 1.00 54.56 203 ILE A C 1
ATOM 1646 O O . ILE A 1 203 ? -20.780 3.510 3.203 1.00 54.56 203 ILE A O 1
ATOM 1650 N N . ALA A 1 204 ? -22.504 4.845 3.569 1.00 37.62 204 ALA A N 1
ATOM 1651 C CA . ALA A 1 204 ? -21.843 6.111 3.192 1.00 37.62 204 ALA A CA 1
ATOM 1652 C C . ALA A 1 204 ? -21.026 6.930 4.250 1.00 37.62 204 ALA A C 1
ATOM 1654 O O . ALA A 1 204 ? -21.433 8.042 4.576 1.00 37.62 204 ALA A O 1
ATOM 1655 N N . GLU A 1 205 ? -19.841 6.497 4.736 1.00 32.06 205 GLU A N 1
ATOM 1656 C CA . GLU A 1 205 ? -19.124 7.221 5.840 1.00 32.06 205 GLU A CA 1
ATOM 1657 C C . GLU A 1 205 ? -17.554 7.152 5.855 1.00 32.06 205 GLU A C 1
ATOM 1659 O O . GLU A 1 205 ? -17.017 6.056 6.064 1.00 32.06 205 GLU A O 1
ATOM 1664 N N . LYS A 1 206 ? -16.781 8.260 5.593 1.00 38.34 206 LYS A N 1
ATOM 1665 C CA . LYS A 1 206 ? -15.311 8.235 5.205 1.00 38.34 206 LYS A CA 1
ATOM 1666 C C . LYS A 1 206 ? -14.385 9.526 5.409 1.00 38.34 206 LYS A C 1
ATOM 1668 O O . LYS A 1 206 ? -14.962 10.598 5.339 1.00 38.34 206 LYS A O 1
ATOM 1673 N N . ILE A 1 207 ? -12.999 9.613 5.402 1.00 43.09 207 ILE A N 1
ATOM 1674 C CA . ILE A 1 207 ? -11.812 9.179 6.283 1.00 43.09 207 ILE A CA 1
ATOM 1675 C C . ILE A 1 207 ? -10.345 9.759 5.987 1.00 43.09 207 ILE A C 1
ATOM 1677 O O . ILE A 1 207 ? -10.126 10.177 4.861 1.00 43.09 207 ILE A O 1
ATOM 1681 N N . ILE A 1 208 ? -9.339 9.723 6.952 1.00 33.47 208 ILE A N 1
ATOM 1682 C CA . ILE A 1 208 ? -7.792 9.607 6.886 1.00 33.47 208 ILE A CA 1
ATOM 1683 C C . ILE A 1 208 ? -6.958 9.965 8.189 1.00 33.47 208 ILE A C 1
ATOM 1685 O O . ILE A 1 208 ? -6.551 11.104 8.376 1.00 33.47 208 ILE A O 1
ATOM 1689 N N . ARG A 1 209 ? -6.547 9.010 9.053 1.00 35.00 209 ARG A N 1
ATOM 1690 C CA . ARG A 1 209 ? -5.383 9.090 10.025 1.00 35.00 209 ARG A CA 1
ATOM 1691 C C . ARG A 1 209 ? -5.322 7.852 10.921 1.00 35.00 209 ARG A C 1
ATOM 1693 O O . ARG A 1 209 ? -4.267 7.407 11.351 1.00 35.00 209 ARG A O 1
ATOM 1700 N N . ALA A 1 210 ? -6.503 7.327 11.194 1.00 53.84 210 ALA A N 1
ATOM 1701 C CA . ALA A 1 210 ? -6.789 6.237 12.099 1.00 53.84 210 ALA A CA 1
ATOM 1702 C C . ALA A 1 210 ? -6.751 4.870 11.402 1.00 53.84 210 ALA A C 1
ATOM 1704 O O . ALA A 1 210 ? -7.675 4.086 11.537 1.00 53.84 210 ALA A O 1
ATOM 1705 N N . ALA A 1 211 ? -5.707 4.613 10.612 1.00 56.09 211 ALA A N 1
ATOM 1706 C CA . ALA A 1 211 ? -5.560 3.369 9.862 1.00 56.09 211 ALA A CA 1
ATOM 1707 C C . ALA A 1 211 ? -5.689 2.150 10.786 1.00 56.09 211 ALA A C 1
ATOM 1709 O O . ALA A 1 211 ? -4.842 1.961 11.659 1.00 56.09 211 ALA A O 1
ATOM 1710 N N . ASP A 1 212 ? -6.722 1.336 10.601 1.00 76.12 212 ASP A N 1
ATOM 1711 C CA . ASP A 1 212 ? -6.858 0.035 11.259 1.00 76.12 212 ASP A CA 1
ATOM 1712 C C . ASP A 1 212 ? -6.264 -1.059 10.365 1.00 76.12 212 ASP A C 1
ATOM 1714 O O . ASP A 1 212 ? -5.604 -1.973 10.858 1.00 76.12 212 ASP A O 1
ATOM 1718 N N . LEU A 1 213 ? -6.410 -0.888 9.048 1.00 75.88 213 LEU A N 1
ATOM 1719 C CA . LEU A 1 213 ? -5.858 -1.724 7.989 1.00 75.88 213 LEU A CA 1
ATOM 1720 C C . LEU A 1 213 ? -5.068 -0.855 6.990 1.00 75.88 213 LEU A C 1
ATOM 1722 O O . LEU A 1 213 ? -5.404 0.310 6.762 1.00 75.88 213 LEU A O 1
ATOM 1726 N N . SER A 1 214 ? -4.003 -1.397 6.397 1.00 69.88 214 SER A N 1
ATOM 1727 C CA . SER A 1 214 ? -3.173 -0.707 5.405 1.00 69.88 214 SER A CA 1
ATOM 1728 C C . SER A 1 214 ? -2.868 -1.577 4.190 1.00 69.88 214 SER A C 1
ATOM 1730 O O . SER A 1 214 ? -2.428 -2.715 4.319 1.00 69.88 214 SER A O 1
ATOM 1732 N N . GLU A 1 215 ? -3.049 -0.986 3.011 1.00 73.56 215 GLU A N 1
ATOM 1733 C CA . GLU A 1 215 ? -3.043 -1.665 1.717 1.00 73.56 215 GLU A CA 1
ATOM 1734 C C . GLU A 1 215 ? -1.686 -1.544 1.009 1.00 73.56 215 GLU A C 1
ATOM 1736 O O . GLU A 1 215 ? -1.308 -0.505 0.446 1.00 73.56 215 GLU A O 1
ATOM 1741 N N . GLN A 1 216 ? -0.926 -2.636 1.041 1.00 66.50 216 GLN A N 1
ATOM 1742 C CA . GLN A 1 216 ? 0.451 -2.754 0.554 1.00 66.50 216 GLN A CA 1
ATOM 1743 C C . GLN A 1 216 ? 0.587 -3.743 -0.613 1.00 66.50 216 GLN A C 1
ATOM 1745 O O . GLN A 1 216 ? 1.650 -4.290 -0.868 1.00 66.50 216 GLN A O 1
ATOM 1750 N N . ILE A 1 217 ? -0.505 -3.884 -1.361 1.00 73.19 217 ILE A N 1
ATOM 1751 C CA . ILE A 1 217 ? -0.727 -4.760 -2.518 1.00 73.19 217 ILE A CA 1
ATOM 1752 C C . ILE A 1 217 ? -0.037 -4.329 -3.825 1.00 73.19 217 ILE A C 1
ATOM 1754 O O . ILE A 1 217 ? -0.613 -4.467 -4.901 1.00 73.19 217 ILE A O 1
ATOM 1758 N N . SER A 1 218 ? 1.178 -3.788 -3.778 1.00 56.03 218 SER A N 1
ATOM 1759 C CA . SER A 1 218 ? 1.937 -3.558 -5.020 1.00 56.03 218 SER A CA 1
ATOM 1760 C C . SER A 1 218 ? 2.308 -4.903 -5.676 1.00 56.03 218 SER A C 1
ATOM 1762 O O . SER A 1 218 ? 2.346 -5.919 -4.981 1.00 56.03 218 SER A O 1
ATOM 1764 N N . LEU A 1 219 ? 2.582 -4.950 -6.985 1.00 67.56 219 LEU A N 1
ATOM 1765 C CA . LEU A 1 219 ? 3.128 -6.178 -7.585 1.00 67.56 219 LEU A CA 1
ATOM 1766 C C . LEU A 1 219 ? 4.494 -6.509 -6.953 1.00 67.56 219 LEU A C 1
ATOM 1768 O O . LEU A 1 219 ? 5.304 -5.607 -6.702 1.00 67.56 219 LEU A O 1
ATOM 1772 N N . THR A 1 220 ? 4.741 -7.798 -6.712 1.00 59.16 220 THR A N 1
ATOM 1773 C CA . THR A 1 220 ? 6.025 -8.338 -6.243 1.00 59.16 220 THR A CA 1
ATOM 1774 C C . THR A 1 220 ? 7.187 -7.841 -7.118 1.00 59.16 220 THR A C 1
ATOM 1776 O O . THR A 1 220 ? 7.048 -7.658 -8.324 1.00 59.16 220 THR A O 1
ATOM 1779 N N . GLY A 1 221 ? 8.330 -7.533 -6.501 1.00 55.56 221 GLY A N 1
ATOM 1780 C CA . GLY A 1 221 ? 9.508 -6.969 -7.179 1.00 55.56 221 GLY A CA 1
ATOM 1781 C C . GLY A 1 221 ? 9.426 -5.473 -7.536 1.00 55.56 221 GLY A C 1
ATOM 1782 O O . GLY A 1 221 ? 10.441 -4.786 -7.455 1.00 55.56 221 GLY A O 1
ATOM 1783 N N . LEU A 1 222 ? 8.245 -4.923 -7.855 1.00 64.00 222 LEU A N 1
ATOM 1784 C CA . LEU A 1 222 ? 8.116 -3.535 -8.342 1.00 64.00 222 LEU A CA 1
ATOM 1785 C C . LEU A 1 222 ? 8.076 -2.457 -7.239 1.00 64.00 222 LEU A C 1
ATOM 1787 O O . LEU A 1 222 ? 8.328 -1.279 -7.505 1.00 64.00 222 LEU A O 1
ATOM 1791 N N . GLU A 1 223 ? 7.801 -2.814 -5.981 1.00 49.34 223 GLU A N 1
ATOM 1792 C CA . GLU A 1 223 ? 7.929 -1.892 -4.840 1.00 49.34 223 GLU A CA 1
ATOM 1793 C C . GLU A 1 223 ? 9.321 -1.997 -4.196 1.00 49.34 223 GLU A C 1
ATOM 1795 O O . GLU A 1 223 ? 9.483 -2.599 -3.138 1.00 49.34 223 GLU A O 1
ATOM 1800 N N . ALA A 1 224 ? 10.318 -1.355 -4.817 1.00 48.09 224 ALA A N 1
ATOM 1801 C CA . ALA A 1 224 ? 11.719 -1.343 -4.372 1.00 48.09 224 ALA A CA 1
ATOM 1802 C C . ALA A 1 224 ? 11.916 -1.143 -2.856 1.00 48.09 224 ALA A C 1
ATOM 1804 O O . ALA A 1 224 ? 12.762 -1.790 -2.240 1.00 48.09 224 ALA A O 1
ATOM 1805 N N . SER A 1 225 ? 11.140 -0.237 -2.250 1.00 58.59 225 SER A N 1
ATOM 1806 C CA . SER A 1 225 ? 11.072 -0.081 -0.798 1.00 58.59 225 SER A CA 1
ATOM 1807 C C . SER A 1 225 ? 9.835 0.719 -0.384 1.00 58.59 225 SER A C 1
ATOM 1809 O O . SER A 1 225 ? 9.754 1.937 -0.576 1.00 58.59 225 SER A O 1
ATOM 1811 N N . GLY A 1 226 ? 8.854 0.039 0.209 1.00 56.00 226 GLY A N 1
ATOM 1812 C CA . GLY A 1 226 ? 7.727 0.705 0.855 1.00 56.00 226 GLY A CA 1
ATOM 1813 C C . GLY A 1 226 ? 8.177 1.424 2.131 1.00 56.00 226 GLY A C 1
ATOM 1814 O O . GLY A 1 226 ? 8.835 0.823 2.975 1.00 56.00 226 GLY A O 1
ATOM 1815 N N . THR A 1 227 ? 7.776 2.691 2.300 1.00 54.88 227 THR A N 1
ATOM 1816 C CA . THR A 1 227 ? 7.917 3.425 3.579 1.00 54.88 227 THR A CA 1
ATOM 1817 C C . THR A 1 227 ? 6.591 3.940 4.150 1.00 54.88 227 THR A C 1
ATOM 1819 O O . THR A 1 227 ? 6.578 4.504 5.244 1.00 54.88 227 THR A O 1
ATOM 1822 N N . SER A 1 228 ? 5.457 3.797 3.446 1.00 53.78 228 SER A N 1
ATOM 1823 C CA . SER A 1 228 ? 4.132 4.122 4.008 1.00 53.78 228 SER A CA 1
ATOM 1824 C C . SER A 1 228 ? 3.582 2.994 4.883 1.00 53.78 228 SER A C 1
ATOM 1826 O O . SER A 1 228 ? 3.073 3.283 5.962 1.00 53.78 228 SER A O 1
ATOM 1828 N N . ASN A 1 229 ? 3.798 1.735 4.493 1.00 59.66 229 ASN A N 1
ATOM 1829 C CA . ASN A 1 229 ? 3.656 0.536 5.333 1.00 59.66 229 ASN A CA 1
ATOM 1830 C C . ASN A 1 229 ? 4.258 0.730 6.741 1.00 59.66 229 ASN A C 1
ATOM 1832 O O . ASN A 1 229 ? 3.541 0.633 7.731 1.00 59.66 229 ASN A O 1
ATOM 1836 N N . MET A 1 230 ? 5.537 1.113 6.838 1.00 61.97 230 MET A N 1
ATOM 1837 C CA . MET A 1 230 ? 6.246 1.327 8.104 1.00 61.97 230 MET A CA 1
ATOM 1838 C C . MET A 1 230 ? 5.542 2.365 8.988 1.00 61.97 230 MET A C 1
ATOM 1840 O O . MET A 1 230 ? 5.458 2.186 10.198 1.00 61.97 230 MET A O 1
ATOM 1844 N N . LYS A 1 231 ? 5.000 3.438 8.394 1.00 63.69 231 LYS A N 1
ATOM 1845 C CA . LYS A 1 231 ? 4.303 4.519 9.119 1.00 63.69 231 LYS A CA 1
ATOM 1846 C C . LYS A 1 231 ? 2.960 4.047 9.671 1.00 63.69 231 LYS A C 1
ATOM 1848 O O . LYS A 1 231 ? 2.595 4.441 10.776 1.00 63.69 231 LYS A O 1
ATOM 1853 N N . MET A 1 232 ? 2.247 3.206 8.922 1.00 63.66 232 MET A N 1
ATOM 1854 C CA . MET A 1 232 ? 0.960 2.645 9.340 1.00 63.66 232 MET A CA 1
ATOM 1855 C C . MET A 1 232 ? 1.148 1.570 10.418 1.00 63.66 232 MET A C 1
ATOM 1857 O O . MET A 1 232 ? 0.488 1.636 11.452 1.00 63.66 232 MET A O 1
ATOM 1861 N N . ILE A 1 233 ? 2.119 0.665 10.248 1.00 65.75 233 ILE A N 1
ATOM 1862 C CA . ILE A 1 233 ? 2.503 -0.343 11.253 1.00 65.75 233 ILE A CA 1
ATOM 1863 C C . ILE A 1 233 ? 2.960 0.335 12.557 1.00 65.75 233 ILE A C 1
ATOM 1865 O O . ILE A 1 233 ? 2.489 -0.025 13.632 1.00 65.75 233 ILE A O 1
ATOM 1869 N N . LEU A 1 234 ? 3.797 1.380 12.478 1.00 65.00 234 LEU A N 1
ATOM 1870 C CA . LEU A 1 234 ? 4.252 2.160 13.643 1.00 65.00 234 LEU A CA 1
ATOM 1871 C C . LEU A 1 234 ? 3.106 2.890 14.375 1.00 65.00 234 LEU A C 1
ATOM 1873 O O . LEU A 1 234 ? 3.225 3.187 15.559 1.00 65.00 234 LEU A O 1
ATOM 1877 N N . ASN A 1 235 ? 1.984 3.147 13.694 1.00 68.88 235 ASN A N 1
ATOM 1878 C CA . ASN A 1 235 ? 0.750 3.686 14.280 1.00 68.88 235 ASN A CA 1
ATOM 1879 C C . ASN A 1 235 ? -0.313 2.591 14.540 1.00 68.88 235 ASN A C 1
ATOM 1881 O O . ASN A 1 235 ? -1.504 2.884 14.702 1.00 68.88 235 ASN A O 1
ATOM 1885 N N . GLY A 1 236 ? 0.113 1.324 14.594 1.00 58.19 236 GLY A N 1
ATOM 1886 C CA . GLY A 1 236 ? -0.692 0.174 14.998 1.00 58.19 236 GLY A CA 1
ATOM 1887 C C . GLY A 1 236 ? -1.765 -0.248 13.995 1.00 58.19 236 GLY A C 1
ATOM 1888 O O . GLY A 1 236 ? -2.846 -0.649 14.420 1.00 58.19 236 GLY A O 1
ATOM 1889 N N . ALA A 1 237 ? -1.553 -0.066 12.691 1.00 62.94 237 ALA A N 1
ATOM 1890 C CA . ALA A 1 237 ? -2.420 -0.635 11.655 1.00 62.94 237 ALA A CA 1
ATOM 1891 C C . ALA A 1 237 ? -1.991 -2.070 11.315 1.00 62.94 237 ALA A C 1
ATOM 1893 O O . ALA A 1 237 ? -0.795 -2.346 11.183 1.00 62.94 237 ALA A O 1
ATOM 1894 N N . LEU A 1 238 ? -2.960 -2.960 11.091 1.00 74.50 238 LEU A N 1
ATOM 1895 C CA . LEU A 1 238 ? -2.724 -4.209 10.368 1.00 74.50 238 LEU A CA 1
ATOM 1896 C C . LEU A 1 238 ? -2.327 -3.891 8.919 1.00 74.50 238 LEU A C 1
ATOM 1898 O O . LEU A 1 238 ? -2.624 -2.816 8.398 1.00 74.50 238 LEU A O 1
ATOM 1902 N N . THR A 1 239 ? -1.636 -4.812 8.256 1.00 58.78 239 THR A N 1
ATOM 1903 C CA . THR A 1 239 ? -1.201 -4.644 6.864 1.00 58.78 239 THR A CA 1
ATOM 1904 C C . THR A 1 239 ? -1.600 -5.865 6.051 1.00 58.78 239 THR A C 1
ATOM 1906 O O . THR A 1 239 ? -1.216 -6.976 6.404 1.00 58.78 239 THR A O 1
ATOM 1909 N N . ILE A 1 240 ? -2.321 -5.643 4.952 1.00 65.94 240 ILE A N 1
ATOM 1910 C CA . ILE A 1 240 ? -2.424 -6.601 3.848 1.00 65.94 240 ILE A CA 1
ATOM 1911 C C . ILE A 1 240 ? -1.413 -6.164 2.794 1.00 65.94 240 ILE A C 1
ATOM 1913 O O . ILE A 1 240 ? -1.334 -4.988 2.440 1.00 65.94 240 ILE A O 1
ATOM 1917 N N . GLY A 1 241 ? -0.624 -7.102 2.296 1.00 51.69 241 GLY A N 1
ATOM 1918 C CA . GLY A 1 241 ? 0.360 -6.861 1.254 1.00 51.69 241 GLY A CA 1
ATOM 1919 C C . GLY A 1 241 ? 0.804 -8.172 0.632 1.00 51.69 241 GLY A C 1
ATOM 1920 O O . GLY A 1 241 ? 0.602 -9.239 1.209 1.00 51.69 241 GLY A O 1
ATOM 1921 N N . THR A 1 242 ? 1.394 -8.070 -0.549 1.00 51.75 242 THR A N 1
ATOM 1922 C CA . THR A 1 242 ? 2.012 -9.191 -1.251 1.00 51.75 242 THR A CA 1
ATOM 1923 C C . THR A 1 242 ? 3.245 -9.682 -0.492 1.00 51.75 242 THR A C 1
ATOM 1925 O O . THR A 1 242 ? 4.056 -8.895 0.003 1.00 51.75 242 THR A O 1
ATOM 1928 N N . LEU A 1 243 ? 3.373 -11.002 -0.402 1.00 43.12 243 LEU A N 1
ATOM 1929 C CA . LEU A 1 243 ? 4.548 -11.715 0.087 1.00 43.12 243 LEU A CA 1
ATOM 1930 C C . LEU A 1 243 ? 4.859 -12.810 -0.934 1.00 43.12 243 LEU A C 1
ATOM 1932 O O . LEU A 1 243 ? 3.946 -13.408 -1.498 1.00 43.12 243 LEU A O 1
ATOM 1936 N N . ASP A 1 244 ? 6.139 -13.007 -1.221 1.00 34.34 244 ASP A N 1
ATOM 1937 C CA . ASP A 1 244 ? 6.574 -13.761 -2.394 1.00 34.34 244 ASP A CA 1
ATOM 1938 C C . ASP A 1 244 ? 6.337 -15.275 -2.264 1.00 34.34 244 ASP A C 1
ATOM 1940 O O . ASP A 1 244 ? 6.944 -15.921 -1.405 1.00 34.34 244 ASP A O 1
ATOM 1944 N N . ARG A 1 245 ? 5.455 -15.808 -3.127 1.00 27.00 245 ARG A N 1
ATOM 1945 C CA . ARG A 1 245 ? 5.604 -17.055 -3.912 1.00 27.00 245 ARG A CA 1
ATOM 1946 C C . ARG A 1 245 ? 4.279 -17.424 -4.597 1.00 27.00 245 ARG A C 1
ATOM 1948 O O . ARG A 1 245 ? 3.404 -17.981 -3.940 1.00 27.00 245 ARG A O 1
ATOM 1955 N N . ALA A 1 246 ? 4.168 -17.207 -5.909 1.00 25.31 246 ALA A N 1
ATOM 1956 C CA . ALA A 1 246 ? 3.200 -17.911 -6.762 1.00 25.31 246 ALA A CA 1
ATOM 1957 C C . ALA A 1 246 ? 3.531 -17.773 -8.262 1.00 25.31 246 ALA A C 1
ATOM 1959 O O . ALA A 1 246 ? 3.305 -16.725 -8.855 1.00 25.31 246 ALA A O 1
ATOM 1960 N N . ASN A 1 247 ? 3.961 -18.872 -8.883 1.00 28.34 247 ASN A N 1
ATOM 1961 C CA . ASN A 1 247 ? 3.307 -19.324 -10.113 1.00 28.34 247 ASN A CA 1
ATOM 1962 C C . ASN A 1 247 ? 2.300 -20.399 -9.676 1.00 28.34 247 ASN A C 1
ATOM 1964 O O . ASN A 1 247 ? 2.678 -21.225 -8.847 1.00 28.34 247 ASN A O 1
ATOM 1968 N N . ILE A 1 248 ? 1.075 -20.383 -10.212 1.00 25.42 248 ILE A N 1
ATOM 1969 C CA . ILE A 1 248 ? 0.191 -21.544 -10.468 1.00 25.42 248 ILE A CA 1
ATOM 1970 C C . ILE A 1 248 ? -1.124 -21.018 -11.070 1.00 25.42 248 ILE A C 1
ATOM 1972 O O . ILE A 1 248 ? -1.887 -20.324 -10.397 1.00 25.42 248 ILE A O 1
ATOM 1976 N N . GLU A 1 249 ? -1.330 -21.364 -12.341 1.00 26.03 249 GLU A N 1
ATOM 1977 C CA . GLU A 1 249 ? -2.580 -21.374 -13.121 1.00 26.03 249 GLU A CA 1
ATOM 1978 C C . GLU A 1 249 ? -3.659 -20.299 -12.839 1.00 26.03 249 GLU A C 1
ATOM 1980 O O . GLU A 1 249 ? -4.382 -20.331 -11.836 1.00 26.03 249 GLU A O 1
ATOM 1985 N N . MET A 1 250 ? -3.863 -19.422 -13.830 1.00 24.86 250 MET A N 1
ATOM 1986 C CA . MET A 1 250 ? -5.146 -18.753 -14.059 1.00 24.86 250 MET A CA 1
ATOM 1987 C C . MET A 1 250 ? -5.983 -19.580 -15.041 1.00 24.86 250 MET A C 1
ATOM 1989 O O . MET A 1 250 ? -5.532 -19.788 -16.161 1.00 24.86 250 MET A O 1
ATOM 1993 N N . ASP A 1 251 ? -7.192 -19.974 -14.629 1.00 29.48 251 ASP A N 1
ATOM 1994 C CA . ASP A 1 251 ? -8.360 -20.044 -15.529 1.00 29.48 251 ASP A CA 1
ATOM 1995 C C . ASP A 1 251 ? -9.674 -20.032 -14.710 1.00 29.48 251 ASP A C 1
ATOM 1997 O O . ASP A 1 251 ? -10.503 -19.135 -14.831 1.00 29.48 251 ASP A O 1
ATOM 2001 N N . GLU A 1 252 ? -9.827 -20.940 -13.736 1.00 32.41 252 GLU A N 1
ATOM 2002 C CA . GLU A 1 252 ? -11.124 -21.161 -13.056 1.00 32.41 252 GLU A CA 1
ATOM 2003 C C . GLU A 1 252 ? -11.452 -20.216 -11.872 1.00 32.41 252 GLU A C 1
ATOM 2005 O O . GLU A 1 252 ? -12.565 -20.228 -11.342 1.00 32.41 252 GLU A O 1
ATOM 2010 N N . ARG A 1 253 ? -10.498 -19.407 -11.386 1.00 36.25 253 ARG A N 1
ATOM 2011 C CA . ARG A 1 253 ? -10.554 -18.828 -10.019 1.00 36.25 253 ARG A CA 1
ATOM 2012 C C . ARG A 1 253 ? -11.321 -17.512 -9.833 1.00 36.25 253 ARG A C 1
ATOM 2014 O O . ARG A 1 253 ? -11.376 -17.026 -8.702 1.00 36.25 253 ARG A O 1
ATOM 2021 N N . VAL A 1 254 ? -11.906 -16.919 -10.877 1.00 38.47 254 VAL A N 1
ATOM 2022 C CA . VAL A 1 254 ? -12.632 -15.637 -10.731 1.00 38.47 254 VAL A CA 1
ATOM 2023 C C . VAL A 1 254 ? -13.986 -15.817 -10.030 1.00 38.47 254 VAL A C 1
ATOM 2025 O O . VAL A 1 254 ? -14.366 -14.951 -9.247 1.00 38.47 254 VAL A O 1
ATOM 2028 N N . GLY A 1 255 ? -14.678 -16.944 -10.235 1.00 35.34 255 GLY A N 1
ATOM 2029 C CA . GLY A 1 255 ? -16.000 -17.216 -9.646 1.00 35.34 255 GLY A CA 1
ATOM 2030 C C . GLY A 1 255 ? -17.135 -16.409 -10.295 1.00 35.34 255 GLY A C 1
ATOM 2031 O O . GLY A 1 255 ? -16.979 -15.232 -10.631 1.00 35.34 255 GLY A O 1
ATOM 2032 N N . ARG A 1 256 ? -18.307 -17.033 -10.486 1.00 36.53 256 ARG A N 1
ATOM 2033 C CA . ARG A 1 256 ? -19.448 -16.386 -11.171 1.00 36.53 256 ARG A CA 1
ATOM 2034 C C . ARG A 1 256 ? -19.974 -15.160 -10.417 1.00 36.53 256 ARG A C 1
ATOM 2036 O O . ARG A 1 256 ? -20.480 -14.238 -11.043 1.00 36.53 256 ARG A O 1
ATOM 2043 N N . GLU A 1 257 ? -19.801 -15.104 -9.100 1.00 38.44 257 GLU A N 1
ATOM 2044 C CA . GLU A 1 257 ? -20.220 -13.983 -8.256 1.00 38.44 257 GLU A CA 1
ATOM 2045 C C . GLU A 1 257 ? -19.361 -12.712 -8.399 1.00 38.44 257 GLU A C 1
ATOM 2047 O O . GLU A 1 257 ? -19.746 -11.665 -7.879 1.00 38.44 257 GLU A O 1
ATOM 2052 N N . ASN A 1 258 ? -18.219 -12.769 -9.097 1.00 43.31 258 ASN A N 1
ATOM 2053 C CA . ASN A 1 258 ? -17.346 -11.606 -9.317 1.00 43.31 258 ASN A CA 1
ATOM 2054 C C . ASN A 1 258 ? -17.354 -11.108 -10.783 1.00 43.31 258 ASN A C 1
ATOM 2056 O O . ASN A 1 258 ? -16.693 -10.115 -11.087 1.00 43.31 258 ASN A O 1
ATOM 2060 N N . VAL A 1 259 ? -18.138 -11.731 -11.678 1.00 44.84 259 VAL A N 1
ATOM 2061 C CA . VAL A 1 259 ? -18.293 -11.313 -13.092 1.00 44.84 259 VAL A CA 1
ATOM 2062 C C . VAL A 1 259 ? -18.888 -9.903 -13.205 1.00 44.84 259 VAL A C 1
ATOM 2064 O O . VAL A 1 259 ? -18.394 -9.101 -13.988 1.00 44.84 259 VAL A O 1
ATOM 2067 N N . ILE A 1 260 ? -19.826 -9.558 -12.314 1.00 48.59 260 ILE A N 1
ATOM 2068 C CA . ILE A 1 260 ? -20.581 -8.287 -12.265 1.00 48.59 260 ILE A CA 1
ATOM 2069 C C . ILE A 1 260 ? -19.684 -7.029 -12.335 1.00 48.59 260 ILE A C 1
ATOM 2071 O O . ILE A 1 260 ? -20.119 -5.968 -12.781 1.00 48.59 260 ILE A O 1
ATOM 2075 N N . ILE A 1 261 ? -18.421 -7.113 -11.899 1.00 52.69 261 ILE A N 1
ATOM 2076 C CA . ILE A 1 261 ? -17.458 -5.999 -11.972 1.00 52.69 261 ILE A CA 1
ATOM 2077 C C . ILE A 1 261 ? -17.081 -5.676 -13.430 1.00 52.69 261 ILE A C 1
ATOM 2079 O O . ILE A 1 261 ? -16.901 -4.507 -13.779 1.00 52.69 261 ILE A O 1
ATOM 2083 N N . PHE A 1 262 ? -16.942 -6.712 -14.261 1.00 55.91 262 PHE A N 1
ATOM 2084 C CA . PHE A 1 262 ? -16.576 -6.618 -15.673 1.00 55.91 262 PHE A CA 1
ATOM 2085 C C . PHE A 1 262 ? -17.746 -6.202 -16.561 1.00 55.91 262 PHE A C 1
ATOM 2087 O O . PHE A 1 262 ? -17.487 -5.694 -17.643 1.00 55.91 262 PHE A O 1
ATOM 2094 N N . ASP A 1 263 ? -18.984 -6.322 -16.077 1.00 57.31 263 ASP A N 1
ATOM 2095 C CA . ASP A 1 263 ? -20.172 -5.759 -16.723 1.00 57.31 263 ASP A CA 1
ATOM 2096 C C . ASP A 1 263 ? -20.332 -4.273 -16.327 1.00 57.31 263 ASP A C 1
ATOM 2098 O O . ASP A 1 263 ? -20.283 -3.370 -17.159 1.00 57.31 263 ASP A O 1
ATOM 2102 N N . GLN A 1 264 ? -20.386 -3.969 -15.019 1.00 64.38 264 GLN A N 1
ATOM 2103 C CA . GLN A 1 264 ? -20.686 -2.619 -14.503 1.00 64.38 264 GLN A CA 1
ATOM 2104 C C . GLN A 1 264 ? -19.697 -1.513 -14.918 1.00 64.38 264 GLN A C 1
ATOM 2106 O O . GLN A 1 264 ? -20.067 -0.335 -14.956 1.00 64.38 264 GLN A O 1
ATOM 2111 N N . ILE A 1 265 ? -18.421 -1.837 -15.142 1.00 64.38 265 ILE A N 1
ATOM 2112 C CA . ILE A 1 265 ? -17.412 -0.835 -15.517 1.00 64.38 265 ILE A CA 1
ATOM 2113 C C . ILE A 1 265 ? -17.560 -0.386 -16.987 1.00 64.38 265 ILE A C 1
ATOM 2115 O O . ILE A 1 265 ? -17.633 0.830 -17.183 1.00 64.38 265 ILE A O 1
ATOM 2119 N N . PRO A 1 266 ? -17.614 -1.279 -17.999 1.00 60.12 266 PRO A N 1
ATOM 2120 C CA . PRO A 1 266 ? -17.862 -0.894 -19.392 1.00 60.12 266 PRO A CA 1
ATOM 2121 C C . PRO A 1 266 ? -19.326 -0.525 -19.693 1.00 60.12 266 PRO A C 1
ATOM 2123 O O . PRO A 1 266 ? -19.539 0.349 -20.527 1.00 60.12 266 PRO A O 1
ATOM 2126 N N . ASP A 1 267 ? -20.320 -1.061 -18.971 1.00 64.75 267 ASP A N 1
ATOM 2127 C CA . ASP A 1 267 ? -21.739 -0.658 -19.103 1.00 64.75 267 ASP A CA 1
ATOM 2128 C C . ASP A 1 267 ? -22.014 0.790 -18.640 1.00 64.75 267 ASP A C 1
ATOM 2130 O O . ASP A 1 267 ? -23.150 1.268 -18.645 1.00 64.75 267 ASP A O 1
ATOM 2134 N N . GLY A 1 268 ? -20.993 1.514 -18.174 1.00 73.12 268 GLY A N 1
ATOM 2135 C CA . GLY A 1 268 ? -21.130 2.902 -17.746 1.00 73.12 268 GLY A CA 1
ATOM 2136 C C . GLY A 1 268 ? -21.866 3.097 -16.421 1.00 73.12 268 GLY A C 1
ATOM 2137 O O . GLY A 1 268 ? -22.153 4.240 -16.070 1.00 73.12 268 GLY A O 1
ATOM 2138 N N . TYR A 1 269 ? -22.114 2.051 -15.619 1.00 78.94 269 TYR A N 1
ATOM 2139 C CA . TYR A 1 269 ? -22.748 2.191 -14.294 1.00 78.94 269 TYR A CA 1
ATOM 2140 C C . TYR A 1 269 ? -21.987 3.186 -13.400 1.00 78.94 269 TYR A C 1
ATOM 2142 O O . TYR A 1 269 ? -22.583 3.988 -12.678 1.00 78.94 269 TYR A O 1
ATOM 2150 N N . PHE A 1 270 ? -20.654 3.196 -13.500 1.00 81.50 270 PHE A N 1
ATOM 2151 C CA . PHE A 1 270 ? -19.787 4.153 -12.809 1.00 81.50 270 PHE A CA 1
ATOM 2152 C C . PHE A 1 270 ? -19.526 5.453 -13.591 1.00 81.50 270 PHE A C 1
ATOM 2154 O O . PHE A 1 270 ? -18.783 6.302 -13.101 1.00 81.50 270 PHE A O 1
ATOM 2161 N N . SER A 1 271 ? -20.092 5.649 -14.783 1.00 85.25 271 SER A N 1
ATOM 2162 C CA . SER A 1 271 ? -19.970 6.879 -15.582 1.00 85.25 271 SER A CA 1
ATOM 2163 C C . SER A 1 271 ? -21.141 7.049 -16.577 1.00 85.25 271 SER A C 1
ATOM 2165 O O . SER A 1 271 ? -20.927 6.961 -17.781 1.00 85.25 271 SER A O 1
ATOM 2167 N N . PRO A 1 272 ? -22.384 7.323 -16.125 1.00 82.00 272 PRO A N 1
ATOM 2168 C CA . PRO A 1 272 ? -23.546 7.347 -17.030 1.00 82.00 272 PRO A CA 1
ATOM 2169 C C . PRO A 1 272 ? -23.511 8.453 -18.102 1.00 82.00 272 PRO A C 1
ATOM 2171 O O . PRO A 1 272 ? -24.196 8.356 -19.111 1.00 82.00 272 PRO A O 1
ATOM 2174 N N . GLU A 1 273 ? -22.717 9.504 -17.877 1.00 85.94 273 GLU A N 1
ATOM 2175 C CA . GLU A 1 273 ? -22.488 10.621 -18.811 1.00 85.94 273 GLU A CA 1
ATOM 2176 C C . GLU A 1 273 ? -21.496 10.266 -19.941 1.00 85.94 273 GLU A C 1
ATOM 2178 O O . GLU A 1 273 ? -21.487 10.917 -20.980 1.00 85.94 273 GLU A O 1
ATOM 2183 N N . ASP A 1 274 ? -20.651 9.252 -19.727 1.00 86.75 274 ASP A N 1
ATOM 2184 C CA . ASP A 1 274 ? -19.664 8.728 -20.680 1.00 86.75 274 ASP A CA 1
ATOM 2185 C C . ASP A 1 274 ? -19.359 7.266 -20.302 1.00 86.75 274 ASP A C 1
ATOM 2187 O O . ASP A 1 274 ? -18.472 7.028 -19.469 1.00 86.75 274 ASP A O 1
ATOM 2191 N N . PRO A 1 275 ? -20.108 6.287 -20.851 1.00 82.88 275 PRO A N 1
ATOM 2192 C CA . PRO A 1 275 ? -19.925 4.872 -20.526 1.00 82.88 275 PRO A CA 1
ATOM 2193 C C . PRO A 1 275 ? -18.535 4.338 -20.891 1.00 82.88 275 PRO A C 1
ATOM 2195 O O . PRO A 1 275 ? -17.949 3.550 -20.151 1.00 82.88 275 PRO A O 1
ATOM 2198 N N . ASN A 1 276 ? -17.963 4.828 -21.995 1.00 84.56 276 ASN A N 1
ATOM 2199 C CA . ASN A 1 276 ? -16.693 4.345 -22.537 1.00 84.56 276 ASN A CA 1
ATOM 2200 C C . ASN A 1 276 ? -15.461 4.862 -21.774 1.00 84.56 276 ASN A C 1
ATOM 2202 O O . ASN A 1 276 ? -14.353 4.370 -22.000 1.00 84.56 276 ASN A O 1
ATOM 2206 N N . LEU A 1 277 ? -15.635 5.800 -20.835 1.00 88.88 277 LEU A N 1
ATOM 2207 C CA . LEU A 1 277 ? -14.567 6.428 -20.048 1.00 88.88 277 LEU A CA 1
ATOM 2208 C C . LEU A 1 277 ? -13.576 5.442 -19.402 1.00 88.88 277 LEU A C 1
ATOM 2210 O O . LEU A 1 277 ? -12.411 5.780 -19.175 1.00 88.88 277 LEU A O 1
ATOM 2214 N N . PHE A 1 278 ? -14.034 4.233 -19.069 1.00 88.06 278 PHE A N 1
ATOM 2215 C CA . PHE A 1 278 ? -13.230 3.201 -18.413 1.00 88.06 278 PHE A CA 1
ATOM 2216 C C . PHE A 1 278 ? -12.857 2.017 -19.322 1.00 88.06 278 PHE A C 1
ATOM 2218 O O . PHE A 1 278 ? -12.234 1.071 -18.841 1.00 88.06 278 PHE A O 1
ATOM 2225 N N . ALA A 1 279 ? -13.136 2.076 -20.630 1.00 84.44 279 ALA A N 1
ATOM 2226 C CA . ALA A 1 279 ? -12.790 1.010 -21.576 1.00 84.44 279 ALA A CA 1
ATOM 2227 C C . ALA A 1 279 ? -11.280 0.687 -21.581 1.00 84.44 279 ALA A C 1
ATOM 2229 O O . ALA A 1 279 ? -10.896 -0.477 -21.517 1.00 84.44 279 ALA A O 1
ATOM 2230 N N . GLU A 1 280 ? -10.406 1.702 -21.529 1.00 85.56 280 GLU A N 1
ATOM 2231 C CA . GLU A 1 280 ? -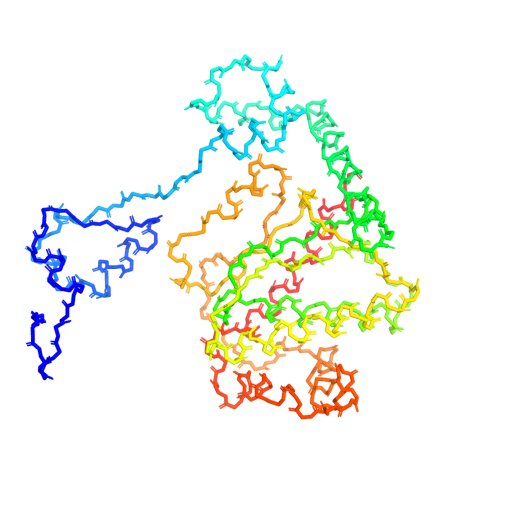8.945 1.514 -21.409 1.00 85.56 280 GLU A CA 1
ATOM 2232 C C . GLU A 1 280 ? -8.511 0.839 -20.089 1.00 85.56 280 GLU A C 1
ATOM 2234 O O . GLU A 1 280 ? -7.430 0.257 -20.031 1.00 85.56 280 GLU A O 1
ATOM 2239 N N . ILE A 1 281 ? -9.336 0.870 -19.032 1.00 85.62 281 ILE A N 1
ATOM 2240 C CA . ILE A 1 281 ? -9.078 0.100 -17.805 1.00 85.62 281 ILE A CA 1
ATOM 2241 C C . ILE A 1 281 ? -9.391 -1.380 -18.046 1.00 85.62 281 ILE A C 1
ATOM 2243 O O . ILE A 1 281 ? -8.555 -2.224 -17.730 1.00 85.62 281 ILE A O 1
ATOM 2247 N N . ILE A 1 282 ? -10.537 -1.706 -18.649 1.00 79.62 282 ILE A N 1
ATOM 2248 C CA . ILE A 1 282 ? -10.919 -3.096 -18.956 1.00 79.62 282 ILE A CA 1
ATOM 2249 C C . ILE A 1 282 ? -9.943 -3.728 -19.950 1.00 79.62 282 ILE A C 1
ATOM 2251 O O . ILE A 1 282 ? -9.394 -4.792 -19.680 1.00 79.62 282 ILE A O 1
ATOM 2255 N N . LYS A 1 283 ? -9.604 -3.007 -21.018 1.00 79.06 283 LYS A N 1
ATOM 2256 C CA . LYS A 1 283 ? -8.573 -3.386 -21.990 1.00 79.06 283 LYS A CA 1
ATOM 2257 C C . LYS A 1 283 ? -7.191 -3.604 -21.365 1.00 79.06 283 LYS A C 1
ATOM 2259 O O . LYS A 1 283 ? -6.436 -4.451 -21.836 1.00 79.06 283 LYS A O 1
ATOM 2264 N N . SER A 1 284 ? -6.844 -2.888 -20.287 1.00 83.19 284 SER A N 1
ATOM 2265 C CA . SER A 1 284 ? -5.592 -3.132 -19.548 1.00 83.19 284 SER A CA 1
ATOM 2266 C C . SER A 1 284 ? -5.596 -4.428 -18.723 1.00 83.19 284 SER A C 1
ATOM 2268 O O . SER A 1 284 ? -4.525 -4.959 -18.436 1.00 83.19 284 SER A O 1
ATOM 2270 N N . LEU A 1 285 ? -6.781 -4.937 -18.367 1.00 77.44 285 LEU A N 1
ATOM 2271 C CA . LEU A 1 285 ? -6.974 -6.162 -17.584 1.00 77.44 285 LEU A CA 1
ATOM 2272 C C . LEU A 1 285 ? -7.162 -7.398 -18.473 1.00 77.44 285 LEU A C 1
ATOM 2274 O O . LEU A 1 285 ? -6.612 -8.445 -18.159 1.00 77.44 285 LEU A O 1
ATOM 2278 N N . LEU A 1 286 ? -7.931 -7.282 -19.560 1.00 75.69 286 LEU A N 1
ATOM 2279 C CA . LEU A 1 286 ? -8.291 -8.410 -20.426 1.00 75.69 286 LEU A CA 1
ATOM 2280 C C . LEU A 1 286 ? -7.357 -8.514 -21.641 1.00 75.69 286 LEU A C 1
ATOM 2282 O O . LEU A 1 286 ? -6.635 -9.495 -21.789 1.00 75.69 286 LEU A O 1
ATOM 2286 N N . ASP A 1 287 ? -7.302 -7.470 -22.470 1.00 71.19 287 ASP A N 1
ATOM 2287 C CA . ASP A 1 287 ? -6.619 -7.527 -23.774 1.00 71.19 287 ASP A CA 1
ATOM 2288 C C . ASP A 1 287 ? -5.098 -7.300 -23.679 1.00 71.19 287 ASP A C 1
ATOM 2290 O O . ASP A 1 287 ? -4.339 -7.685 -24.565 1.00 71.19 287 ASP A O 1
ATOM 2294 N N . SER A 1 288 ? -4.635 -6.642 -22.609 1.00 73.00 288 SER A N 1
ATOM 2295 C CA . SER A 1 288 ? -3.231 -6.228 -22.425 1.00 73.00 288 SER A CA 1
ATOM 2296 C C . SER A 1 288 ? -2.422 -7.165 -21.515 1.00 73.00 288 SER A C 1
ATOM 2298 O O . SER A 1 288 ? -1.424 -6.733 -20.933 1.00 73.00 288 SER A O 1
ATOM 2300 N N . ASN A 1 289 ? -2.851 -8.427 -21.375 1.00 73.38 289 ASN A N 1
ATOM 2301 C CA . ASN A 1 289 ? -2.176 -9.471 -20.588 1.00 73.38 289 ASN A CA 1
ATOM 2302 C C . ASN A 1 289 ? -1.909 -9.084 -19.111 1.00 73.38 289 ASN A C 1
ATOM 2304 O O . ASN A 1 289 ? -0.857 -9.424 -18.575 1.00 73.38 289 ASN A O 1
ATOM 2308 N N . ASP A 1 290 ? -2.821 -8.317 -18.489 1.00 81.88 290 ASP A N 1
ATOM 2309 C CA . ASP A 1 290 ? -2.778 -7.845 -17.089 1.00 81.88 290 ASP A CA 1
ATOM 2310 C C . ASP A 1 290 ? -1.350 -7.644 -16.544 1.00 81.88 290 ASP A C 1
ATOM 2312 O O . ASP A 1 290 ? -0.881 -8.372 -15.665 1.00 81.88 290 ASP A O 1
ATOM 2316 N N . GLN A 1 291 ? -0.637 -6.644 -17.082 1.00 84.94 291 GLN A N 1
ATOM 2317 C CA . GLN A 1 291 ? 0.793 -6.399 -16.818 1.00 84.94 291 GLN A CA 1
ATOM 2318 C C . GLN A 1 291 ? 1.175 -6.389 -15.321 1.00 84.94 291 GLN A C 1
ATOM 2320 O O . GLN A 1 291 ? 2.341 -6.594 -14.973 1.00 84.94 291 GLN A O 1
ATOM 2325 N N . TYR A 1 292 ? 0.217 -6.124 -14.428 1.00 86.56 292 TYR A N 1
ATOM 2326 C CA . TYR A 1 292 ? 0.438 -6.042 -12.987 1.00 86.56 292 TYR A CA 1
ATOM 2327 C C . TYR A 1 292 ? -0.309 -7.112 -12.169 1.00 86.56 292 TYR A C 1
ATOM 2329 O O . TYR A 1 292 ? -0.391 -6.986 -10.943 1.00 86.56 292 TYR A O 1
ATOM 2337 N N . MET A 1 293 ? -0.802 -8.170 -12.818 1.00 85.06 293 MET A N 1
ATOM 2338 C CA . MET A 1 293 ? -1.385 -9.370 -12.202 1.00 85.06 293 MET A CA 1
ATOM 2339 C C . MET A 1 293 ? -2.486 -9.049 -11.174 1.00 85.06 293 MET A C 1
ATOM 2341 O O . MET A 1 293 ? -2.525 -9.614 -10.080 1.00 85.06 293 MET A O 1
ATOM 2345 N N . LEU A 1 294 ? -3.351 -8.079 -11.485 1.00 86.12 294 LEU A N 1
ATOM 2346 C CA . LEU A 1 294 ? -4.506 -7.721 -10.661 1.00 86.12 294 LEU A CA 1
ATOM 2347 C C . LEU A 1 294 ? -5.535 -8.854 -10.587 1.00 86.12 294 LEU A C 1
ATOM 2349 O O . LEU A 1 294 ? -6.157 -9.018 -9.539 1.00 86.12 294 LEU A O 1
ATOM 2353 N N . LEU A 1 295 ? -5.724 -9.602 -11.675 1.00 81.81 295 LEU A N 1
ATOM 2354 C CA . LEU A 1 295 ? -6.703 -10.682 -11.778 1.00 81.81 295 LEU A CA 1
ATOM 2355 C C . LEU A 1 295 ? -6.184 -11.966 -11.121 1.00 81.81 295 LEU A C 1
ATOM 2357 O O . LEU A 1 295 ? -6.910 -12.585 -10.343 1.00 81.81 295 LEU A O 1
ATOM 2361 N N . ALA A 1 296 ? -4.908 -12.304 -11.338 1.00 81.12 296 ALA A N 1
ATOM 2362 C CA . ALA A 1 296 ? -4.258 -13.455 -10.703 1.00 81.12 296 ALA A CA 1
ATOM 2363 C C . ALA A 1 296 ? -4.300 -13.364 -9.164 1.00 81.12 296 ALA A C 1
ATOM 2365 O O . ALA A 1 296 ? -4.750 -14.292 -8.490 1.00 81.12 296 ALA A O 1
ATOM 2366 N N . ASP A 1 297 ? -3.913 -12.209 -8.605 1.00 80.75 297 ASP A N 1
ATOM 2367 C CA . ASP A 1 297 ? -3.935 -11.972 -7.155 1.00 80.75 297 ASP A CA 1
ATOM 2368 C C . ASP A 1 297 ? -5.352 -11.748 -6.592 1.00 80.75 297 ASP A C 1
ATOM 2370 O O . ASP A 1 297 ? -5.518 -11.706 -5.370 1.00 80.75 297 ASP A O 1
ATOM 2374 N N . TYR A 1 298 ? -6.387 -11.593 -7.431 1.00 82.94 298 TYR A N 1
ATOM 2375 C CA . TYR A 1 298 ? -7.713 -11.150 -6.984 1.00 82.94 298 TYR A CA 1
ATOM 2376 C C . TYR A 1 298 ? -8.325 -12.085 -5.934 1.00 82.94 298 TYR A C 1
ATOM 2378 O O . TYR A 1 298 ? -8.785 -11.639 -4.880 1.00 82.94 298 TYR A O 1
ATOM 2386 N N . SER A 1 299 ? -8.289 -13.395 -6.194 1.00 79.06 299 SER A N 1
ATOM 2387 C CA . SER A 1 299 ? -8.921 -14.397 -5.326 1.00 79.06 299 SER A CA 1
ATOM 2388 C C . SER A 1 299 ? -8.253 -14.497 -3.944 1.00 79.06 299 SER A C 1
ATOM 2390 O O . SER A 1 299 ? -8.949 -14.562 -2.927 1.00 79.06 299 SER A O 1
ATOM 2392 N N . GLU A 1 300 ? -6.919 -14.428 -3.865 1.00 79.31 300 GLU A N 1
ATOM 2393 C CA . GLU A 1 300 ? -6.195 -14.398 -2.586 1.00 79.31 300 GLU A CA 1
ATOM 2394 C C . GLU A 1 300 ? -6.296 -13.040 -1.889 1.00 79.31 300 GLU A C 1
ATOM 2396 O O . GLU A 1 300 ? -6.370 -12.989 -0.659 1.00 79.31 300 GLU A O 1
ATOM 2401 N N . TYR A 1 301 ? -6.391 -11.940 -2.642 1.00 83.75 301 TYR A N 1
ATOM 2402 C CA . TYR A 1 301 ? -6.655 -10.625 -2.072 1.00 83.75 301 TYR A CA 1
ATOM 2403 C C . TYR A 1 301 ? -8.010 -10.582 -1.354 1.00 83.75 301 TYR A C 1
ATOM 2405 O O . TYR A 1 301 ? -8.062 -10.136 -0.208 1.00 83.75 301 TYR A O 1
ATOM 2413 N N . ILE A 1 302 ? -9.083 -11.113 -1.955 1.00 83.44 302 ILE A N 1
ATOM 2414 C CA . ILE A 1 302 ? -10.395 -11.239 -1.293 1.00 83.44 302 ILE A CA 1
ATOM 2415 C C . ILE A 1 302 ? -10.284 -12.093 -0.019 1.00 83.44 302 ILE A C 1
ATOM 2417 O O . ILE A 1 302 ? -10.638 -11.618 1.060 1.00 83.44 302 ILE A O 1
ATOM 2421 N N . LYS A 1 303 ? -9.670 -13.284 -0.091 1.00 83.31 303 LYS A N 1
ATOM 2422 C CA . LYS A 1 303 ? -9.458 -14.145 1.091 1.00 83.31 303 LYS A CA 1
ATOM 2423 C C . LYS A 1 303 ? -8.631 -13.465 2.191 1.00 83.31 303 LYS A C 1
ATOM 2425 O O . LYS A 1 303 ? -8.811 -13.774 3.369 1.00 83.31 303 LYS A O 1
ATOM 2430 N N . ALA A 1 304 ? -7.705 -12.568 1.847 1.00 80.31 304 ALA A N 1
ATOM 2431 C CA . ALA A 1 304 ? -6.956 -11.775 2.821 1.00 80.31 304 ALA A CA 1
ATOM 2432 C C . ALA A 1 304 ? -7.831 -10.697 3.490 1.00 80.31 304 ALA A C 1
ATOM 2434 O O . ALA A 1 304 ? -7.676 -10.446 4.688 1.00 80.31 304 ALA A O 1
ATOM 2435 N N . GLN A 1 305 ? -8.783 -10.105 2.759 1.00 86.12 305 GLN A N 1
ATOM 2436 C CA . GLN A 1 305 ? -9.759 -9.171 3.327 1.00 86.12 305 GLN A CA 1
ATOM 2437 C C . GLN A 1 305 ? -10.722 -9.853 4.298 1.00 86.12 305 GLN A C 1
ATOM 2439 O O . GLN A 1 305 ? -10.959 -9.308 5.376 1.00 86.12 305 GLN A O 1
ATOM 2444 N N . ASP A 1 306 ? -11.204 -11.054 3.973 1.00 84.00 306 ASP A N 1
ATOM 2445 C CA . ASP A 1 306 ? -12.091 -11.831 4.850 1.00 84.00 306 ASP A CA 1
ATOM 2446 C C . ASP A 1 306 ? -11.382 -12.222 6.164 1.00 84.00 306 ASP A C 1
ATOM 2448 O O . ASP A 1 306 ? -11.957 -12.140 7.255 1.00 84.00 306 ASP A O 1
ATOM 2452 N N . ARG A 1 307 ? -10.084 -12.564 6.092 1.00 82.75 307 ARG A N 1
ATOM 2453 C CA . ARG A 1 307 ? -9.229 -12.770 7.278 1.00 82.75 307 ARG A CA 1
ATOM 2454 C C . ARG A 1 307 ? -9.103 -11.494 8.123 1.00 82.75 307 ARG A C 1
ATOM 2456 O O . ARG A 1 307 ? -9.177 -11.577 9.348 1.00 82.75 307 ARG A O 1
ATOM 2463 N N . ALA A 1 308 ? -8.944 -10.322 7.503 1.00 83.81 308 ALA A N 1
ATOM 2464 C CA . ALA A 1 308 ? -8.866 -9.045 8.221 1.00 83.81 308 ALA A CA 1
ATOM 2465 C C . ALA A 1 308 ? -10.199 -8.640 8.875 1.00 83.81 308 ALA A C 1
ATOM 2467 O O . ALA A 1 308 ? -10.191 -8.194 10.021 1.00 83.81 308 ALA A O 1
ATOM 2468 N N . ASP A 1 309 ? -11.334 -8.863 8.204 1.00 85.12 309 ASP A N 1
ATOM 2469 C CA . ASP A 1 309 ? -12.677 -8.687 8.776 1.00 85.12 309 ASP A CA 1
ATOM 2470 C C . ASP A 1 309 ? -12.848 -9.544 10.044 1.00 85.12 309 ASP A C 1
ATOM 2472 O O . ASP A 1 309 ? -13.282 -9.053 11.088 1.00 85.12 309 ASP A O 1
ATOM 2476 N N . ASN A 1 310 ? -12.439 -10.815 9.994 1.00 84.56 310 ASN A N 1
ATOM 2477 C CA . ASN A 1 310 ? -12.512 -11.711 11.148 1.00 84.56 310 ASN A CA 1
ATOM 2478 C C . ASN A 1 310 ? -11.562 -11.293 12.286 1.00 84.56 310 ASN A C 1
ATOM 2480 O O . ASN A 1 310 ? -11.963 -11.322 13.445 1.00 84.56 310 ASN A O 1
ATOM 2484 N N . LEU A 1 311 ? -10.349 -10.814 11.987 1.00 83.88 311 LEU A N 1
ATOM 2485 C CA . LEU A 1 311 ? -9.428 -10.264 12.997 1.00 83.88 311 LEU A CA 1
ATOM 2486 C C . LEU A 1 311 ? -9.900 -8.932 13.613 1.00 83.88 311 LEU A C 1
ATOM 2488 O O . LEU A 1 311 ? -9.457 -8.580 14.710 1.00 83.88 311 LEU A O 1
ATOM 2492 N N . PHE A 1 312 ? -10.773 -8.186 12.929 1.00 83.56 312 PHE A N 1
ATOM 2493 C CA . PHE A 1 312 ? -11.382 -6.962 13.456 1.00 83.56 312 PHE A CA 1
ATOM 2494 C C . PHE A 1 312 ? -12.589 -7.260 14.362 1.00 83.56 312 PHE A C 1
ATOM 2496 O O . PHE A 1 312 ? -12.774 -6.568 15.356 1.00 83.56 312 PHE A O 1
ATOM 2503 N N . LYS A 1 313 ? -13.364 -8.318 14.072 1.00 76.19 313 LYS A N 1
ATOM 2504 C CA . LYS A 1 313 ? -14.534 -8.758 14.865 1.00 76.19 313 LYS A CA 1
ATOM 2505 C C . LYS A 1 313 ? -14.208 -9.269 16.279 1.00 76.19 313 LYS A C 1
ATOM 2507 O O . LYS A 1 313 ? -15.108 -9.340 17.106 1.00 76.19 313 LYS A O 1
ATOM 2512 N N . VAL A 1 314 ? -12.964 -9.667 16.556 1.00 57.38 314 VAL A N 1
ATOM 2513 C CA . VAL A 1 314 ? -12.554 -10.338 17.813 1.00 57.38 314 VAL A CA 1
ATOM 2514 C C . VAL A 1 314 ? -11.971 -9.325 18.825 1.00 57.38 314 VAL A C 1
ATOM 2516 O O . VAL A 1 314 ? -10.942 -9.584 19.450 1.00 57.38 314 VAL A O 1
ATOM 2519 N N . LYS A 1 315 ? -12.562 -8.123 18.936 1.00 51.94 315 LYS A N 1
ATOM 2520 C CA . LYS A 1 315 ? -12.037 -6.991 19.731 1.00 51.94 315 LYS A CA 1
ATOM 2521 C C . LYS A 1 315 ? -13.111 -6.072 20.302 1.00 51.94 315 LYS A C 1
ATOM 2523 O O . LYS A 1 315 ? -14.153 -5.912 19.637 1.00 51.94 315 LYS A O 1
#

InterPro domains:
  IPR000811 Glycosyl transferase, family 35 [PF00343] (1-262)
  IPR000811 Glycosyl transferase, family 35 [PTHR11468] (1-262)
  IPR035090 Phosphorylase pyridoxal-phosphate attachment site [PS00102] (223-235)

Sequence (315 aa):
MSIIEDQIVNMGYLSIVSTHAANGVAELHSSLLKSTLFKDFYELSPEKFQNKTNGITPRRWLLLCNPALFDLITSKIGEKWITNLSQLRKFVNDQQFVRDIQRVKLKNKQRLLTKFKDGYGLNINPASMFDVQIKRIHEYKRQLLNCLRVITLYNRIKDNTNIKTVPRTVIFGGKTAPGYLRAKLIIKLICNVGRIANKDSRIAEKIIRAADLSEQISLTGLEASGTSNMKMILNGALTIGTLDRANIEMDERVGRENVIIFDQIPDGYFSPEDPNLFAEIIKSLLDSNDQYMLLADYSEYIKAQDRADNLFKVK

Foldseek 3Di:
DDCADPNDGPVVVVVLVPDQADEFQQDVLLVCCCVPVCVVSCVVCVVRRYYDHDDDQCVVLPCVQQVQLVVLVCVVPNDVCSVPVPVVVVCPPVPVSVVSLVVSLLVQFVVWLVVCCVPPVFAADSLAAEADDADAQDVLQPLVLVLLVLVLVLVVCVVDVPDPFGLHAYDDHHYYDPPPLVSVLSVLLSVLSLVVQCVPPSRRGYDDDSHQEYEAAGFPNPCSHDDVVNSCVSSPHHYDYDDDDDDDDDDPQCDPSSCVSLCCQQVCVSNVVDSCSCVVVSCCCPVVVVPNCSVVCNNVSSVVVVVSRVVSVVD

Organism: NCBI:txid392030